Protein AF-A0A3D3ZI47-F1 (afdb_monomer)

Radius of gyration: 41.9 Å; Cα contacts (8 Å, |Δi|>4): 138; chains: 1; bounding box: 81×50×128 Å

Foldseek 3Di:
DDDDPPPPPPDPPDDPVCLVVQADALVVLLVVLLVVLVVCLVVVLVVVVVVVVVDPDDDPDVVVVVVSVVVSVVVSVVSSVVSVCLNCVLVVQVVVQVVVVVVVPLVDARDQDSRYPVSNVVSVVVRVVSVVVVVVVVVVVVVVVVVLLVVLLVVLCCLLPVVLVVLVVVLVVLVVVLVVDDDPVVNVVSVVVNVVSVVVNVVSNVSSVVSPNVCCVPVNQPSNVVVVQVVVCVVPVDDDDDDDPDDPDHDDPVVRSD

Sequence (258 aa):
MIHSNSALQESTRIPKIFRPLLSLPVFYKVLFANSLIIFIGATGGTWLASNLHNSRQALATPTSLIIFIVVGWLVSIALNFVVLQVAFRPLQELGKVMRRVQGGERSLRAPTTGVDPEADQLARTFNTMLEAIDDATRLRASQIINAQEQERKRIARELHDETSQVLTSLLISLAILEESITTQEARDRIADTRKLAHQTLRAIRNLSIDLRPSALDDLGLLPALRWYVKEYQQKCSIEVEFAAQGFKQRLPAEMETA

pLDDT: mean 78.68, std 14.36, range [36.5, 95.19]

Secondary structure (DSSP, 8-state):
---------------GGGHHHHTS-HHHHHHHHHHHHHHHHHHHHHHHHHHHHH-SSS---HHHHHHHHHHHHHHHHHHHHHHHHHHHHHHHHHHHHHHHHHTT-TT--PPP-SS-HHHHHHHHHHHHHHHHHHHHHHHHHHHHHHHHHHHHHHHHHHIIIIIHHHHHHHHHHHHHHHHH---HHHHHHHHHHHHHHHHHHHHHHHHHHHH--HHHHHT-HHHHHHHHHHHHHHHH---------S--SPPPHHHH--

Mean predicted aligned error: 15.15 Å

Nearest PDB structures (foldseek):
  4ilo-assembly1_A  TM=4.720E-01  e=2.497E+00  Chlamydia trachomatis L2/434/Bu
  4wpe-assembly1_A-2  TM=3.909E-01  e=1.483E+00  Saccharomyces cerevisiae S288C
  4mu6-assembly1_A  TM=5.396E-01  e=7.458E+00  Legionella pneumophila subsp. pneumophila str. Philadelphia 1
  3na7-assembly1_A  TM=3.720E-01  e=6.379E+00  Helicobacter pylori NCTC 11638

Structure (mmCIF, N/CA/C/O backbone):
data_AF-A0A3D3ZI47-F1
#
_entry.id   AF-A0A3D3ZI47-F1
#
loop_
_atom_site.group_PDB
_atom_site.id
_atom_site.type_symbol
_atom_site.label_atom_id
_atom_site.label_alt_id
_atom_site.label_comp_id
_atom_site.label_asym_id
_atom_site.label_entity_id
_atom_site.label_seq_id
_atom_site.pdbx_PDB_ins_code
_atom_site.Cartn_x
_atom_site.Cartn_y
_atom_site.Cartn_z
_atom_site.occupancy
_atom_site.B_iso_or_equiv
_atom_site.auth_seq_id
_atom_site.auth_comp_id
_atom_site.auth_asym_id
_atom_site.auth_atom_id
_atom_site.pdbx_PDB_model_num
ATOM 1 N N . MET A 1 1 ? -7.004 -19.186 -15.151 1.00 36.88 1 MET A N 1
ATOM 2 C CA . MET A 1 1 ? -7.283 -18.618 -16.487 1.00 36.88 1 MET A CA 1
ATOM 3 C C . MET A 1 1 ? -6.084 -17.791 -16.910 1.00 36.88 1 MET A C 1
ATOM 5 O O . MET A 1 1 ? -5.852 -16.726 -16.360 1.00 36.88 1 MET A O 1
ATOM 9 N N . ILE A 1 2 ? -5.278 -18.355 -17.805 1.00 40.00 2 ILE A N 1
ATOM 10 C CA . ILE A 1 2 ? -4.064 -17.762 -18.364 1.00 40.00 2 ILE A CA 1
ATOM 11 C C . ILE A 1 2 ? -4.476 -17.243 -19.740 1.00 40.00 2 ILE A C 1
ATOM 13 O O . ILE A 1 2 ? -4.692 -18.046 -20.641 1.00 40.00 2 ILE A O 1
ATOM 17 N N . HIS A 1 3 ? -4.643 -15.931 -19.895 1.00 36.50 3 HIS A N 1
ATOM 18 C CA . HIS A 1 3 ? -4.858 -15.328 -21.207 1.00 36.50 3 HIS A CA 1
ATOM 19 C C . HIS A 1 3 ? -3.715 -14.369 -21.533 1.00 36.50 3 HIS A C 1
ATOM 21 O O . HIS A 1 3 ? -3.625 -13.266 -21.011 1.00 36.50 3 HIS A O 1
ATOM 27 N N . SER A 1 4 ? -2.846 -14.866 -22.415 1.00 42.94 4 SER A N 1
ATOM 28 C CA . SER A 1 4 ? -2.406 -14.187 -23.633 1.00 42.94 4 SER A CA 1
ATOM 29 C C . SER A 1 4 ? -1.965 -12.730 -23.483 1.00 42.94 4 SER A C 1
ATOM 31 O O . SER A 1 4 ? -2.735 -11.811 -23.741 1.00 42.94 4 SER A O 1
ATOM 33 N N . ASN A 1 5 ? -0.677 -12.530 -23.205 1.00 37.38 5 ASN A N 1
ATOM 34 C CA . ASN A 1 5 ? 0.006 -11.277 -23.535 1.00 37.38 5 ASN A CA 1
ATOM 35 C C . ASN A 1 5 ? 1.229 -11.537 -24.434 1.00 37.38 5 ASN A C 1
ATOM 37 O O . ASN A 1 5 ? 2.328 -11.032 -24.226 1.00 37.38 5 ASN A O 1
ATOM 41 N N . SER A 1 6 ? 1.025 -12.396 -25.435 1.00 43.59 6 SER A N 1
ATOM 42 C CA . SER A 1 6 ? 1.992 -12.797 -26.461 1.00 43.59 6 SER A CA 1
ATOM 43 C C . SER A 1 6 ? 1.842 -11.966 -27.744 1.00 43.59 6 SER A C 1
ATOM 45 O O . SER A 1 6 ? 1.820 -12.527 -28.836 1.00 43.59 6 SER A O 1
ATOM 47 N N . ALA A 1 7 ? 1.680 -10.643 -27.629 1.00 38.53 7 ALA A N 1
ATOM 48 C CA . ALA A 1 7 ? 1.367 -9.780 -28.778 1.00 38.53 7 ALA A CA 1
ATOM 49 C C . ALA A 1 7 ? 2.217 -8.499 -28.897 1.00 38.53 7 ALA A C 1
ATOM 51 O O . ALA A 1 7 ? 1.861 -7.610 -29.659 1.00 38.53 7 ALA A O 1
ATOM 52 N N . LEU A 1 8 ? 3.358 -8.393 -28.201 1.00 40.19 8 LEU A N 1
ATOM 53 C CA . LEU A 1 8 ? 4.293 -7.261 -28.369 1.00 40.19 8 LEU A CA 1
ATOM 54 C C . LEU A 1 8 ? 5.757 -7.690 -28.574 1.00 40.19 8 LEU A C 1
ATOM 56 O O . LEU A 1 8 ? 6.685 -6.943 -28.278 1.00 40.19 8 LEU A O 1
ATOM 60 N N . GLN A 1 9 ? 5.978 -8.882 -29.132 1.00 40.97 9 GLN A N 1
ATOM 61 C CA . GLN A 1 9 ? 7.269 -9.273 -29.712 1.00 40.97 9 GLN A CA 1
ATOM 62 C C . GLN A 1 9 ? 7.209 -9.209 -31.241 1.00 40.97 9 GLN A C 1
ATOM 64 O O . GLN A 1 9 ? 7.505 -10.179 -31.937 1.00 40.97 9 GLN A O 1
ATOM 69 N N . GLU A 1 10 ? 6.877 -8.041 -31.791 1.00 37.44 10 GLU A N 1
ATOM 70 C CA . GLU A 1 10 ? 7.256 -7.742 -33.172 1.00 37.44 10 GLU A CA 1
ATOM 71 C C . GLU A 1 10 ? 8.744 -7.376 -33.182 1.00 37.44 10 GLU A C 1
ATOM 73 O O . GLU A 1 10 ? 9.176 -6.225 -33.140 1.00 37.44 10 GLU A O 1
ATOM 78 N N . SER A 1 11 ? 9.546 -8.438 -33.118 1.00 39.91 11 SER A N 1
ATOM 79 C CA . SER A 1 11 ? 10.985 -8.419 -33.303 1.00 39.91 11 SER A CA 1
ATOM 80 C C . SER A 1 11 ? 11.289 -7.825 -34.675 1.00 39.91 11 SER A C 1
ATOM 82 O O . SER A 1 11 ? 11.156 -8.495 -35.701 1.00 39.91 11 SER A O 1
ATOM 84 N N . THR A 1 12 ? 11.768 -6.584 -34.700 1.00 43.59 12 THR A N 1
ATOM 85 C CA . THR A 1 12 ? 12.617 -6.098 -35.786 1.00 43.59 12 THR A CA 1
ATOM 86 C C . THR A 1 12 ? 13.857 -6.988 -35.810 1.00 43.59 12 THR A C 1
ATOM 88 O O . THR A 1 12 ? 14.840 -6.753 -35.107 1.00 43.59 12 THR A O 1
ATOM 91 N N . ARG A 1 13 ? 13.787 -8.091 -36.568 1.00 45.06 13 ARG A N 1
ATOM 92 C CA . ARG A 1 13 ? 14.905 -9.016 -36.776 1.00 45.06 13 ARG A CA 1
ATOM 93 C C . ARG A 1 13 ? 16.038 -8.256 -37.454 1.00 45.06 13 ARG A C 1
ATOM 95 O O . ARG A 1 13 ? 16.096 -8.170 -38.677 1.00 45.06 13 ARG A O 1
ATOM 102 N N . ILE A 1 14 ? 16.956 -7.728 -36.655 1.00 54.00 14 ILE A N 1
ATOM 103 C CA . ILE A 1 14 ? 18.225 -7.215 -37.155 1.00 54.00 14 ILE A CA 1
ATOM 104 C C . ILE A 1 14 ? 18.969 -8.405 -37.798 1.00 54.00 14 ILE A C 1
ATOM 106 O O . ILE A 1 14 ? 19.093 -9.457 -37.155 1.00 54.00 14 ILE A O 1
ATOM 110 N N . PRO A 1 15 ? 19.423 -8.304 -39.062 1.00 48.25 15 PRO A N 1
ATOM 111 C CA . PRO A 1 15 ? 20.091 -9.404 -39.752 1.00 48.25 15 PRO A CA 1
ATOM 112 C C . PRO A 1 15 ? 21.296 -9.925 -38.952 1.00 48.25 15 PRO A C 1
ATOM 114 O O . PRO A 1 15 ? 22.110 -9.148 -38.451 1.00 48.25 15 PRO A O 1
ATOM 117 N N . LYS A 1 16 ? 21.420 -11.261 -38.841 1.00 52.09 16 LYS A N 1
ATOM 118 C CA . LYS A 1 16 ? 22.399 -11.967 -37.979 1.00 52.09 16 LYS A CA 1
ATOM 119 C C . LYS A 1 16 ? 23.861 -11.543 -38.198 1.00 52.09 16 LYS A C 1
ATOM 121 O O . LYS A 1 16 ? 24.670 -11.714 -37.293 1.00 52.09 16 LYS A O 1
ATOM 126 N N . ILE A 1 17 ? 24.172 -10.970 -39.357 1.00 51.34 17 ILE A N 1
ATOM 127 C CA . ILE A 1 17 ? 25.506 -10.521 -39.772 1.00 51.34 17 ILE A CA 1
ATOM 128 C C . ILE A 1 17 ? 26.006 -9.342 -38.908 1.00 51.34 17 ILE A C 1
ATOM 130 O O . ILE A 1 17 ? 27.205 -9.214 -38.689 1.00 51.34 17 ILE A O 1
ATOM 134 N N . PHE A 1 18 ? 25.108 -8.534 -38.328 1.00 49.50 18 PHE A N 1
ATOM 135 C CA . PHE A 1 18 ? 25.476 -7.372 -37.501 1.00 49.50 18 PHE A CA 1
ATOM 136 C C . PHE A 1 18 ? 25.566 -7.662 -35.991 1.00 49.50 18 PHE A C 1
ATOM 138 O O . PHE A 1 18 ? 25.929 -6.773 -35.224 1.00 49.50 18 PHE A O 1
ATOM 145 N N . ARG A 1 19 ? 25.276 -8.894 -35.538 1.00 55.00 19 ARG A N 1
ATOM 146 C CA . ARG A 1 19 ? 25.320 -9.286 -34.111 1.00 55.00 19 ARG A CA 1
ATOM 147 C C . ARG A 1 19 ? 26.644 -8.989 -33.384 1.00 55.00 19 ARG A C 1
ATOM 149 O O . ARG A 1 19 ? 26.552 -8.457 -32.282 1.00 55.00 19 ARG A O 1
ATOM 156 N N . PRO A 1 20 ? 27.842 -9.259 -33.943 1.00 53.44 20 PRO A N 1
ATOM 157 C CA . PRO A 1 20 ? 29.091 -8.940 -33.244 1.00 53.44 20 PRO A CA 1
ATOM 158 C C . PRO A 1 20 ? 29.369 -7.428 -33.169 1.00 53.44 20 PRO A C 1
ATOM 160 O O . PRO A 1 20 ? 30.081 -6.979 -32.280 1.00 53.44 20 PRO A O 1
ATOM 163 N N . LEU A 1 21 ? 28.774 -6.627 -34.060 1.00 50.59 21 LEU A N 1
ATOM 164 C CA . LEU A 1 21 ? 28.894 -5.165 -34.044 1.00 50.59 21 LEU A CA 1
ATOM 165 C C . LEU A 1 21 ? 27.891 -4.508 -33.073 1.00 50.59 21 LEU A C 1
ATOM 167 O O . LEU A 1 21 ? 28.060 -3.357 -32.677 1.00 50.59 21 LEU A O 1
ATOM 171 N N . LEU A 1 22 ? 26.839 -5.234 -32.676 1.00 53.53 22 LEU A N 1
ATOM 172 C CA . LEU A 1 22 ? 25.781 -4.750 -31.784 1.00 53.53 22 LEU A CA 1
ATOM 173 C C . LEU A 1 22 ? 26.159 -4.801 -30.302 1.00 53.53 22 LEU A C 1
ATOM 175 O O . LEU A 1 22 ? 25.632 -3.990 -29.551 1.00 53.53 22 LEU A O 1
ATOM 179 N N . SER A 1 23 ? 27.088 -5.670 -29.897 1.00 57.94 23 SER A N 1
ATOM 180 C CA . SER A 1 23 ? 27.575 -5.766 -28.511 1.00 57.94 23 SER A CA 1
ATOM 181 C C . SER A 1 23 ? 28.577 -4.678 -28.122 1.00 57.94 23 SER A C 1
ATOM 183 O O . SER A 1 23 ? 28.988 -4.612 -26.968 1.00 57.94 23 SER A O 1
ATOM 185 N N . LEU A 1 24 ? 29.013 -3.859 -29.080 1.00 61.53 24 LEU A N 1
ATOM 186 C CA . LEU A 1 24 ? 29.962 -2.785 -28.829 1.00 61.53 24 LEU A CA 1
ATOM 187 C C . LEU A 1 24 ? 29.232 -1.515 -28.356 1.00 61.53 24 LEU A C 1
ATOM 189 O O . LEU A 1 24 ? 28.168 -1.194 -28.904 1.00 61.53 24 LEU A O 1
ATOM 193 N N . PRO A 1 25 ? 29.807 -0.772 -27.389 1.00 66.06 25 PRO A N 1
ATOM 194 C CA . PRO A 1 25 ? 29.287 0.523 -26.961 1.00 66.06 25 PRO A CA 1
ATOM 195 C C . PRO A 1 25 ? 29.042 1.464 -28.144 1.00 66.06 25 PRO A C 1
ATOM 197 O O . PRO A 1 25 ? 29.747 1.411 -29.157 1.00 66.06 25 PRO A O 1
ATOM 200 N N . VAL A 1 26 ? 28.068 2.367 -28.002 1.00 67.69 26 VAL A N 1
ATOM 201 C CA . VAL A 1 26 ? 27.685 3.365 -29.022 1.00 67.69 26 VAL A CA 1
ATOM 202 C C . VAL A 1 26 ? 28.891 4.096 -29.614 1.00 67.69 26 VAL A C 1
ATOM 204 O O . VAL A 1 26 ? 28.960 4.292 -30.827 1.00 67.69 26 VAL A O 1
ATOM 207 N N . PHE A 1 27 ? 29.866 4.438 -28.771 1.00 68.12 27 PHE A N 1
ATOM 208 C CA . PHE A 1 27 ? 31.109 5.083 -29.182 1.00 68.12 27 PHE A CA 1
ATOM 209 C C . PHE A 1 27 ? 31.820 4.326 -30.314 1.00 68.12 27 PHE A C 1
ATOM 211 O O . PHE A 1 27 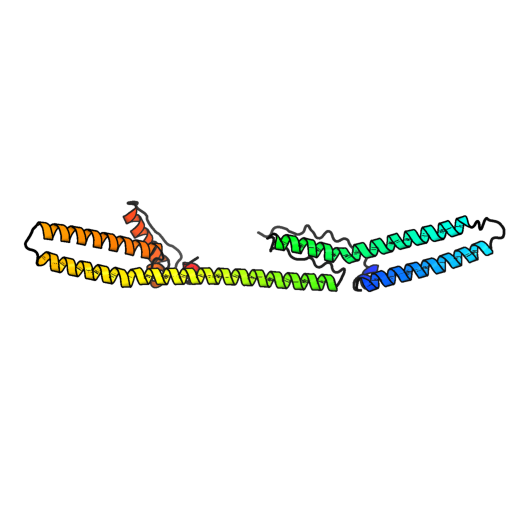? 32.194 4.921 -31.323 1.00 68.12 27 PHE A O 1
ATOM 218 N N . TYR A 1 28 ? 31.943 3.002 -30.195 1.00 71.56 28 TYR A N 1
ATOM 219 C CA . TYR A 1 28 ? 32.615 2.176 -31.196 1.00 71.56 28 TYR A CA 1
ATOM 220 C C . TYR A 1 28 ? 31.793 2.023 -32.477 1.00 71.56 28 TYR A C 1
ATOM 222 O O . TYR A 1 28 ? 32.374 1.915 -33.554 1.00 71.56 28 TYR A O 1
ATOM 230 N N . LYS A 1 29 ? 30.456 2.074 -32.396 1.00 72.94 29 LYS A N 1
ATOM 231 C CA . LYS A 1 29 ? 29.586 2.086 -33.586 1.00 72.94 29 LYS A CA 1
ATOM 232 C C . LYS A 1 29 ? 29.783 3.368 -34.396 1.00 72.94 29 LYS A C 1
ATOM 234 O O . LYS A 1 29 ? 29.921 3.300 -35.615 1.00 72.94 29 LYS A O 1
ATOM 239 N N . VAL A 1 30 ? 29.853 4.516 -33.719 1.00 72.88 30 VAL A N 1
ATOM 240 C CA . VAL A 1 30 ? 30.122 5.820 -34.349 1.00 72.88 30 VAL A CA 1
ATOM 241 C C . VAL A 1 30 ? 31.538 5.865 -34.922 1.00 72.88 30 VAL A C 1
ATOM 243 O O . VAL A 1 30 ? 31.718 6.255 -36.074 1.00 72.88 30 VAL A O 1
ATOM 246 N N . LEU A 1 31 ? 32.537 5.414 -34.156 1.00 77.38 31 LEU A N 1
ATOM 247 C CA . LEU A 1 31 ? 33.928 5.375 -34.603 1.00 77.38 31 LEU A CA 1
ATOM 248 C C . LEU A 1 31 ? 34.080 4.502 -35.855 1.00 77.38 31 LEU A C 1
ATOM 250 O O . LEU A 1 31 ? 34.639 4.953 -36.850 1.00 77.38 31 LEU A O 1
ATOM 254 N N . PHE A 1 32 ? 33.515 3.291 -35.838 1.00 81.75 32 PHE A N 1
ATOM 255 C CA . PHE A 1 32 ? 33.563 2.375 -36.974 1.00 81.75 32 PHE A CA 1
ATOM 256 C C . PHE A 1 32 ? 32.849 2.943 -38.206 1.00 81.75 32 PHE A C 1
ATOM 258 O O . PHE A 1 32 ? 33.397 2.881 -39.306 1.00 81.75 32 PHE A O 1
ATOM 265 N N . ALA A 1 33 ? 31.664 3.540 -38.035 1.00 77.12 33 ALA A N 1
ATOM 266 C CA . ALA A 1 33 ? 30.936 4.174 -39.133 1.00 77.12 33 ALA A CA 1
ATOM 267 C C . ALA A 1 33 ? 31.743 5.324 -39.759 1.00 77.12 33 ALA A C 1
ATOM 269 O O . ALA A 1 33 ? 31.902 5.361 -40.978 1.00 77.12 33 ALA A O 1
ATOM 270 N N . ASN A 1 34 ? 32.319 6.209 -38.939 1.00 81.50 34 ASN A N 1
ATOM 271 C CA . ASN A 1 34 ? 33.142 7.324 -39.411 1.00 81.50 34 ASN A CA 1
ATOM 272 C C . ASN A 1 34 ? 34.416 6.840 -40.117 1.00 81.50 34 ASN A C 1
ATOM 274 O O . ASN A 1 34 ? 34.744 7.335 -41.195 1.00 81.50 34 ASN A O 1
ATOM 278 N N . SER A 1 35 ? 35.107 5.839 -39.564 1.00 85.44 35 SER A N 1
ATOM 279 C CA . SER A 1 35 ? 36.281 5.236 -40.206 1.00 85.44 35 SER A CA 1
ATOM 280 C C . SER A 1 35 ? 35.934 4.581 -41.546 1.00 85.44 35 SER A C 1
ATOM 282 O O . SER A 1 35 ? 36.682 4.743 -42.509 1.00 85.44 35 SER A O 1
ATOM 284 N N . LEU A 1 36 ? 34.788 3.896 -41.642 1.00 82.75 36 LEU A N 1
ATOM 285 C CA . LEU A 1 36 ? 34.325 3.271 -42.883 1.00 82.75 36 LEU A CA 1
ATOM 286 C C . LEU A 1 36 ? 33.973 4.317 -43.950 1.00 82.75 36 LEU A C 1
ATOM 288 O O . LEU A 1 36 ? 34.350 4.155 -45.109 1.00 82.75 36 LEU A O 1
ATOM 292 N N . ILE A 1 37 ? 33.310 5.411 -43.561 1.00 81.88 37 ILE A N 1
ATOM 293 C CA . ILE A 1 37 ? 33.015 6.538 -44.458 1.00 81.88 37 ILE A CA 1
ATOM 294 C C . ILE A 1 37 ? 34.310 7.139 -45.007 1.00 81.88 37 ILE A C 1
ATOM 296 O O . ILE A 1 37 ? 34.426 7.326 -46.217 1.00 81.88 37 ILE A O 1
ATOM 300 N N . ILE A 1 38 ? 35.283 7.431 -44.136 1.00 82.88 38 ILE A N 1
ATOM 301 C CA . ILE A 1 38 ? 36.568 8.017 -44.544 1.00 82.88 38 ILE A CA 1
ATOM 302 C C . ILE A 1 38 ? 37.294 7.074 -45.507 1.00 82.88 38 ILE A C 1
ATOM 304 O O . ILE A 1 38 ? 37.794 7.519 -46.539 1.00 82.88 38 ILE A O 1
ATOM 308 N N . PHE A 1 39 ? 37.307 5.772 -45.214 1.00 87.12 39 PHE A N 1
ATOM 309 C CA . PHE A 1 39 ? 37.947 4.768 -46.060 1.00 87.12 39 PHE A CA 1
ATOM 310 C C . PHE A 1 39 ? 37.296 4.667 -47.449 1.00 87.12 39 PHE A C 1
ATOM 312 O O . PHE A 1 39 ? 37.997 4.706 -48.463 1.00 87.12 39 PHE A O 1
ATOM 319 N N . ILE A 1 40 ? 35.961 4.593 -47.517 1.00 84.19 40 ILE A N 1
ATOM 320 C CA . ILE A 1 40 ? 35.210 4.547 -48.785 1.00 84.19 40 ILE A CA 1
ATOM 321 C C . ILE A 1 40 ? 35.380 5.858 -49.564 1.00 84.19 40 ILE A C 1
ATOM 323 O O . ILE A 1 40 ? 35.588 5.834 -50.775 1.00 84.19 40 ILE A O 1
ATOM 327 N N . GLY A 1 41 ? 35.338 7.002 -48.879 1.00 82.00 41 GLY A N 1
ATOM 328 C CA . GLY A 1 41 ? 35.535 8.314 -49.493 1.00 82.00 41 GLY A CA 1
ATOM 329 C C . GLY A 1 41 ? 36.934 8.479 -50.088 1.00 82.00 41 GLY A C 1
ATOM 330 O O . GLY A 1 41 ? 37.063 8.921 -51.229 1.00 82.00 41 GLY A O 1
ATOM 331 N N . ALA A 1 42 ? 37.975 8.070 -49.355 1.00 84.25 42 ALA A N 1
ATOM 332 C CA . ALA A 1 42 ? 39.358 8.128 -49.823 1.00 84.25 42 ALA A CA 1
ATOM 333 C C . ALA A 1 42 ? 39.589 7.192 -51.017 1.00 84.25 42 ALA A C 1
ATOM 335 O O . ALA A 1 42 ? 40.077 7.630 -52.056 1.00 84.25 42 ALA A O 1
ATOM 336 N N . THR A 1 43 ? 39.178 5.925 -50.908 1.00 86.50 43 THR A N 1
ATOM 337 C CA . THR A 1 43 ? 39.353 4.929 -51.981 1.00 86.50 43 THR A CA 1
ATOM 338 C C . THR A 1 43 ? 38.544 5.271 -53.232 1.00 86.50 43 THR A C 1
ATOM 340 O O . THR A 1 43 ? 39.086 5.235 -54.337 1.00 86.50 43 THR A O 1
ATOM 343 N N . GLY A 1 44 ? 37.279 5.670 -53.076 1.00 82.88 44 GLY A N 1
ATOM 344 C CA . GLY A 1 44 ? 36.424 6.108 -54.180 1.00 82.88 44 GLY A CA 1
ATOM 345 C C . GLY A 1 44 ? 36.937 7.383 -54.850 1.00 82.88 44 GLY A C 1
ATOM 346 O O . GLY A 1 44 ? 36.957 7.461 -56.078 1.00 82.88 44 GLY A O 1
ATOM 347 N N . GLY A 1 45 ? 37.422 8.348 -54.063 1.00 79.81 45 GLY A N 1
ATOM 348 C CA . GLY A 1 45 ? 38.041 9.570 -54.576 1.00 79.81 45 GLY A CA 1
ATOM 349 C C . GLY A 1 45 ? 39.312 9.291 -55.381 1.00 79.81 45 GLY A C 1
ATOM 350 O O . GLY A 1 45 ? 39.463 9.813 -56.487 1.00 79.81 45 GLY A O 1
ATOM 351 N N . THR A 1 46 ? 40.198 8.421 -54.881 1.00 84.31 46 THR A N 1
ATOM 352 C CA . THR A 1 46 ? 41.415 8.011 -55.601 1.00 84.31 46 THR A CA 1
ATOM 353 C C . THR A 1 46 ? 41.090 7.235 -56.880 1.00 84.31 46 THR A C 1
ATOM 355 O O . THR A 1 46 ? 41.697 7.499 -57.919 1.00 84.31 46 THR A O 1
ATOM 358 N N . TRP A 1 47 ? 40.116 6.319 -56.843 1.00 82.25 47 TRP A N 1
ATOM 359 C CA . TRP A 1 47 ? 39.686 5.565 -58.025 1.00 82.25 47 TRP A CA 1
ATOM 360 C C . TRP A 1 47 ? 39.090 6.479 -59.100 1.00 82.25 47 TRP A C 1
ATOM 362 O O . TRP A 1 47 ? 39.461 6.378 -60.269 1.00 82.25 47 TRP A O 1
ATOM 372 N N . LEU A 1 48 ? 38.236 7.427 -58.703 1.00 76.12 48 LEU A N 1
ATOM 373 C CA . LEU A 1 48 ? 37.651 8.412 -59.610 1.00 76.12 48 LEU A CA 1
ATOM 374 C C . LEU A 1 48 ? 38.735 9.293 -60.250 1.00 76.12 48 LEU A C 1
ATOM 376 O O . LEU A 1 48 ? 38.744 9.461 -61.469 1.00 76.12 48 LEU A O 1
ATOM 380 N N . ALA A 1 49 ? 39.685 9.796 -59.455 1.00 73.88 49 ALA A N 1
ATOM 381 C CA . ALA A 1 49 ? 40.802 10.600 -59.952 1.00 73.88 49 ALA A CA 1
ATOM 382 C C . ALA A 1 49 ? 41.697 9.820 -60.937 1.00 73.88 49 ALA A C 1
ATOM 384 O O . ALA A 1 49 ? 42.094 10.357 -61.972 1.00 73.88 49 ALA A O 1
ATOM 385 N N . SER A 1 50 ? 41.977 8.544 -60.650 1.00 73.25 50 SER A N 1
ATOM 386 C CA . SER A 1 50 ? 42.789 7.677 -61.514 1.00 73.25 50 SER A CA 1
ATOM 387 C C . SER A 1 50 ? 42.073 7.309 -62.821 1.00 73.25 50 SER A C 1
ATOM 389 O O . SER A 1 50 ? 42.679 7.368 -63.893 1.00 73.25 50 SER A O 1
ATOM 391 N N . ASN A 1 51 ? 40.774 7.000 -62.766 1.00 71.25 51 ASN A N 1
ATOM 392 C CA . ASN A 1 51 ? 39.982 6.621 -63.940 1.00 71.25 51 ASN A CA 1
ATOM 393 C C . ASN A 1 51 ? 39.762 7.800 -64.910 1.00 71.25 51 ASN A C 1
ATOM 395 O O . ASN A 1 51 ? 39.767 7.620 -66.130 1.00 71.25 51 ASN A O 1
ATOM 399 N N . LEU A 1 52 ? 39.633 9.020 -64.376 1.00 64.88 52 LEU A N 1
ATOM 400 C CA . LEU A 1 52 ? 39.524 10.251 -65.167 1.00 64.88 52 LEU A CA 1
ATOM 401 C C . LEU A 1 52 ? 40.837 10.613 -65.882 1.00 64.88 52 LEU A C 1
ATOM 403 O O . LEU A 1 52 ? 40.796 11.158 -66.981 1.00 64.88 52 LEU A O 1
ATOM 407 N N . HIS A 1 53 ? 41.998 10.282 -65.305 1.00 63.72 53 HIS A N 1
ATOM 408 C CA . HIS A 1 53 ? 43.299 10.524 -65.942 1.00 63.72 53 HIS A CA 1
ATOM 409 C C . HIS A 1 53 ? 43.555 9.602 -67.150 1.00 63.72 53 HIS A C 1
ATOM 411 O O . HIS A 1 53 ? 44.220 10.000 -68.105 1.00 63.72 53 HIS A O 1
ATOM 417 N N . ASN A 1 54 ? 43.001 8.383 -67.135 1.00 65.88 54 ASN A N 1
ATOM 418 C CA . ASN A 1 54 ? 43.242 7.374 -68.172 1.00 65.88 54 ASN A CA 1
ATOM 419 C C . ASN A 1 54 ? 42.370 7.557 -69.435 1.00 65.88 54 ASN A C 1
ATOM 421 O O . ASN A 1 54 ? 42.706 7.034 -70.497 1.00 65.88 54 ASN A O 1
ATOM 425 N N . SER A 1 55 ? 41.276 8.326 -69.356 1.00 58.88 55 SER A N 1
ATOM 426 C CA . SER A 1 55 ? 40.373 8.600 -70.486 1.00 58.88 55 SER A CA 1
ATOM 427 C C . SER A 1 55 ? 40.666 9.977 -71.095 1.00 58.88 55 SER A C 1
ATOM 429 O O . SER A 1 55 ? 40.156 10.995 -70.637 1.00 58.88 55 SER A O 1
ATOM 431 N N . ARG A 1 56 ? 41.492 10.029 -72.150 1.00 57.94 56 ARG A N 1
ATOM 432 C CA . ARG A 1 56 ? 42.007 11.274 -72.770 1.00 57.94 56 ARG A CA 1
ATOM 433 C C . ARG A 1 56 ? 40.976 12.252 -73.369 1.00 57.94 56 ARG A C 1
ATOM 435 O O . ARG A 1 56 ? 41.398 13.294 -73.850 1.00 57.94 56 ARG A O 1
ATOM 442 N N . GLN A 1 57 ? 39.669 11.996 -73.337 1.00 56.75 57 GLN A N 1
ATOM 443 C CA . GLN A 1 57 ? 38.640 12.944 -73.797 1.00 56.75 57 GLN A CA 1
ATOM 444 C C . GLN A 1 57 ? 37.271 12.613 -73.175 1.00 56.75 57 GLN A C 1
ATOM 446 O O . GLN A 1 57 ? 36.452 11.946 -73.791 1.00 56.75 57 GLN A O 1
ATOM 451 N N . ALA A 1 58 ? 37.015 13.076 -71.948 1.00 47.66 58 ALA A N 1
ATOM 452 C CA . ALA A 1 58 ? 35.662 13.355 -71.448 1.00 47.66 58 ALA A CA 1
ATOM 453 C C . ALA A 1 58 ? 35.745 14.130 -70.120 1.00 47.66 58 ALA A C 1
ATOM 455 O O . ALA A 1 58 ? 35.895 13.543 -69.057 1.00 47.66 58 ALA A O 1
ATOM 456 N N . LEU A 1 59 ? 35.674 15.463 -70.201 1.00 51.91 59 LEU A N 1
ATOM 457 C CA . LEU A 1 59 ? 35.174 16.373 -69.158 1.00 51.91 59 LEU A CA 1
ATOM 458 C C . LEU A 1 59 ? 35.465 15.969 -67.693 1.00 51.91 59 LEU A C 1
ATOM 460 O O . LEU A 1 59 ? 34.551 15.718 -66.908 1.00 51.91 59 LEU A O 1
ATOM 464 N N . ALA A 1 60 ? 36.728 16.058 -67.271 1.00 54.22 60 ALA A N 1
ATOM 465 C CA . ALA A 1 60 ? 37.029 16.400 -65.881 1.00 54.22 60 ALA A CA 1
ATOM 466 C C . ALA A 1 60 ? 36.692 17.887 -65.663 1.00 54.22 60 ALA A C 1
ATOM 468 O O . ALA A 1 60 ? 37.566 18.725 -65.449 1.00 54.22 60 ALA A O 1
ATOM 469 N N . THR A 1 61 ? 35.417 18.252 -65.809 1.00 65.12 61 THR A N 1
ATOM 470 C CA . THR A 1 61 ? 34.961 19.573 -65.395 1.00 65.12 61 THR A CA 1
ATOM 471 C C . THR A 1 61 ? 35.006 19.612 -63.869 1.00 65.12 61 THR A C 1
ATOM 473 O O . THR A 1 61 ? 34.592 18.644 -63.228 1.00 65.12 61 THR A O 1
ATOM 476 N N . PRO A 1 62 ? 35.453 20.716 -63.248 1.00 72.62 62 PRO A N 1
ATOM 477 C CA . PRO A 1 62 ? 35.487 20.846 -61.786 1.00 72.62 62 PRO A CA 1
ATOM 478 C C . PRO A 1 62 ? 34.129 20.536 -61.126 1.00 72.62 62 PRO A C 1
ATOM 480 O O . PRO A 1 62 ? 34.069 20.143 -59.965 1.00 72.62 62 PRO A O 1
ATOM 483 N N . THR A 1 63 ? 33.035 20.630 -61.884 1.00 77.00 63 THR A N 1
ATOM 484 C CA . THR A 1 63 ? 31.678 20.280 -61.463 1.00 77.00 63 THR A CA 1
ATOM 485 C C . THR A 1 63 ? 31.485 18.808 -61.079 1.00 77.00 63 THR A C 1
ATOM 487 O O . THR A 1 63 ? 30.795 18.554 -60.095 1.00 77.00 63 THR A O 1
ATOM 490 N N . SER A 1 64 ? 32.080 17.829 -61.773 1.00 74.62 64 SER A N 1
ATOM 491 C CA . SER A 1 64 ? 31.855 16.401 -61.462 1.00 74.62 64 SER A CA 1
ATOM 492 C C . SER A 1 64 ? 32.528 15.975 -60.152 1.00 74.62 64 SER A C 1
ATOM 494 O O . SER A 1 64 ? 31.946 15.221 -59.371 1.00 74.62 64 SER A O 1
ATOM 496 N N . LEU A 1 65 ? 33.707 16.534 -59.859 1.00 76.38 65 LEU A N 1
ATOM 497 C CA . LEU A 1 65 ? 34.398 16.370 -58.576 1.00 76.38 65 LEU A CA 1
ATOM 498 C C . LEU A 1 65 ? 33.612 16.997 -57.420 1.00 76.38 65 LEU A C 1
ATOM 500 O O . LEU A 1 65 ? 33.466 16.374 -56.368 1.00 76.38 65 LEU A O 1
ATOM 504 N N . ILE 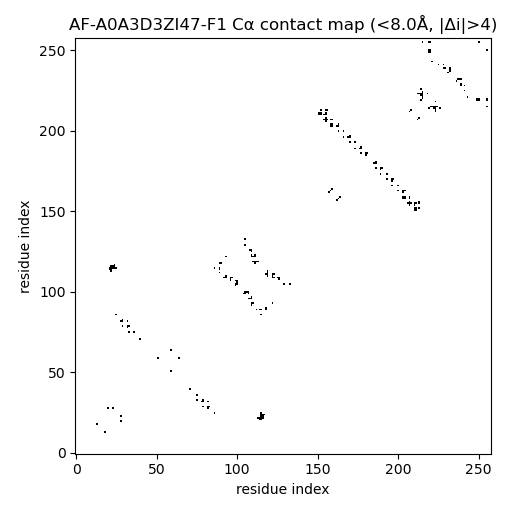A 1 66 ? 33.063 18.200 -57.619 1.00 82.62 66 ILE A N 1
ATOM 505 C CA . ILE A 1 66 ? 32.231 18.866 -56.607 1.00 82.62 66 ILE A CA 1
ATOM 506 C C . ILE A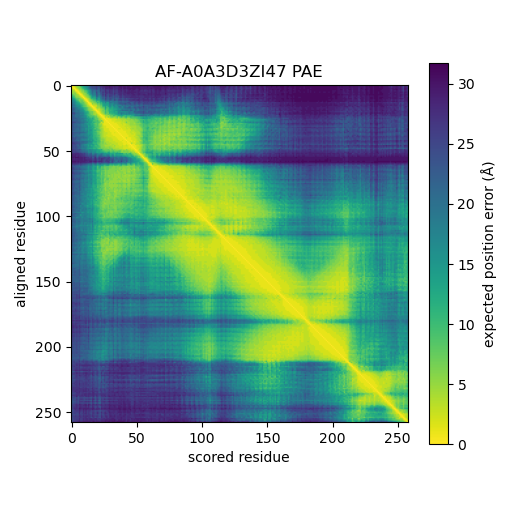 1 66 ? 30.984 18.028 -56.307 1.00 82.62 66 ILE A C 1
ATOM 508 O O . ILE A 1 66 ? 30.679 17.799 -55.138 1.00 82.62 66 ILE A O 1
ATOM 512 N N . ILE A 1 67 ? 30.299 17.515 -57.335 1.00 84.19 67 ILE A N 1
ATOM 513 C CA . ILE A 1 67 ? 29.118 16.656 -57.155 1.00 84.19 67 ILE A CA 1
ATOM 514 C C . ILE A 1 67 ? 29.478 15.407 -56.343 1.00 84.19 67 ILE A C 1
ATOM 516 O O . ILE A 1 67 ? 28.766 15.076 -55.398 1.00 84.19 67 ILE A O 1
ATOM 520 N N . PHE A 1 68 ? 30.596 14.745 -56.651 1.00 81.75 68 PHE A N 1
ATOM 521 C CA . PHE A 1 68 ? 31.039 13.562 -55.909 1.00 81.75 68 PHE A CA 1
ATOM 522 C C . PHE A 1 68 ? 31.299 13.859 -54.424 1.00 81.75 68 PHE A C 1
ATOM 524 O O . PHE A 1 68 ? 30.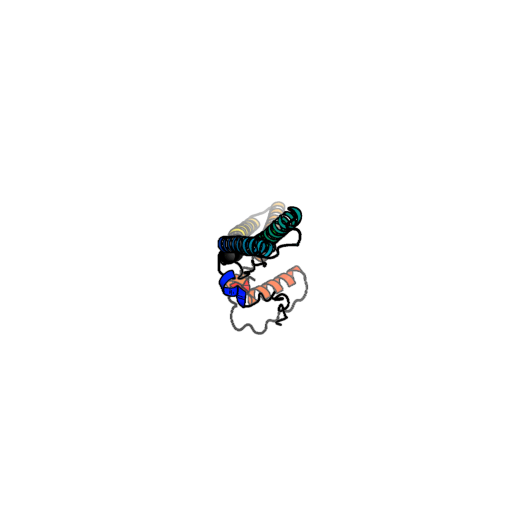809 13.133 -53.558 1.00 81.75 68 PHE A O 1
ATOM 531 N N . ILE A 1 69 ? 32.017 14.946 -54.117 1.00 82.56 69 ILE A N 1
ATOM 532 C CA . ILE A 1 69 ? 32.306 15.356 -52.732 1.00 82.56 69 ILE A CA 1
ATOM 533 C C . ILE A 1 69 ? 31.010 15.677 -51.983 1.00 82.56 69 ILE A C 1
ATOM 535 O O . ILE A 1 69 ? 30.826 15.222 -50.855 1.00 82.56 69 ILE A O 1
ATOM 539 N N . VAL A 1 70 ? 30.097 16.423 -52.610 1.00 88.00 70 VAL A N 1
ATOM 540 C CA . VAL A 1 70 ? 28.809 16.791 -52.006 1.00 88.00 70 VAL A CA 1
ATOM 541 C C . VAL A 1 70 ? 27.966 15.548 -51.727 1.00 88.00 70 VAL A C 1
ATOM 543 O O . VAL A 1 70 ? 27.431 15.412 -50.628 1.00 88.00 70 VAL A O 1
ATOM 546 N N . VAL A 1 71 ? 27.887 14.609 -52.674 1.00 87.88 71 VAL A N 1
ATOM 547 C CA . VAL A 1 71 ? 27.163 13.343 -52.483 1.00 87.88 71 VAL A CA 1
ATOM 548 C C . VAL A 1 71 ? 27.788 12.529 -51.349 1.00 87.88 71 VAL A C 1
ATOM 550 O O . VAL A 1 71 ? 27.066 12.077 -50.462 1.00 87.88 71 VAL A O 1
ATOM 553 N N . GLY A 1 72 ? 29.116 12.387 -51.318 1.00 84.31 72 GLY A N 1
ATOM 554 C CA . GLY A 1 72 ? 29.815 11.678 -50.242 1.00 84.31 72 GLY A CA 1
ATOM 555 C C . GLY A 1 72 ? 29.593 12.316 -48.867 1.00 84.31 72 GLY A C 1
ATOM 556 O O . GLY A 1 72 ? 29.338 11.612 -47.887 1.00 84.31 72 GLY A O 1
ATOM 557 N N . TRP A 1 73 ? 29.614 13.648 -48.792 1.00 87.25 73 TRP A N 1
ATOM 558 C CA . TRP A 1 73 ? 29.340 14.393 -47.563 1.00 87.25 73 TRP A CA 1
ATOM 559 C C . TRP A 1 73 ? 27.894 14.210 -47.080 1.00 87.25 73 TRP A C 1
ATOM 561 O O . TRP A 1 73 ? 27.674 13.940 -45.899 1.00 87.25 73 TRP A O 1
ATOM 571 N N . LEU A 1 74 ? 26.912 14.266 -47.984 1.00 90.69 74 LEU A N 1
ATOM 572 C CA . LEU A 1 74 ? 25.503 14.027 -47.651 1.00 90.69 74 LEU A CA 1
ATOM 573 C C . LEU A 1 74 ? 25.258 12.594 -47.161 1.00 90.69 74 LEU A C 1
ATOM 575 O O . LEU A 1 74 ? 24.556 12.398 -46.168 1.00 90.69 74 LEU A O 1
ATOM 579 N N . VAL A 1 75 ? 25.868 11.597 -47.811 1.00 86.75 75 VAL A N 1
ATOM 580 C CA . VAL A 1 75 ? 25.787 10.191 -47.380 1.00 86.75 75 VAL A CA 1
ATOM 581 C C . VAL A 1 75 ? 26.416 10.007 -45.997 1.00 86.75 75 VAL A C 1
ATOM 583 O O . VAL A 1 75 ? 25.835 9.329 -45.150 1.00 86.75 75 VAL A O 1
ATOM 586 N N . SER A 1 76 ? 27.560 10.648 -45.739 1.00 84.31 76 SER A N 1
ATOM 587 C CA . SER A 1 76 ? 28.217 10.647 -44.426 1.00 84.31 76 SER A CA 1
ATOM 588 C C . SER A 1 76 ? 27.306 11.206 -43.330 1.00 84.31 76 SER A C 1
ATOM 590 O O . SER A 1 76 ? 27.096 10.555 -42.303 1.00 84.31 76 SER A O 1
ATOM 592 N N . ILE A 1 77 ? 26.692 12.370 -43.573 1.00 87.62 77 ILE A N 1
ATOM 593 C CA . ILE A 1 77 ? 25.747 12.993 -42.636 1.00 87.62 77 ILE A CA 1
ATOM 594 C C . ILE A 1 77 ? 24.558 12.068 -42.369 1.00 87.62 77 ILE A C 1
ATOM 596 O O . ILE A 1 77 ? 24.200 11.856 -41.209 1.00 87.62 77 ILE A O 1
ATOM 600 N N . ALA A 1 78 ? 23.966 11.494 -43.419 1.00 86.25 78 ALA A N 1
ATOM 601 C CA . ALA A 1 78 ? 22.825 10.595 -43.288 1.00 86.25 78 ALA A CA 1
ATOM 602 C C . ALA A 1 78 ? 23.179 9.338 -42.476 1.00 86.25 78 ALA A C 1
ATOM 604 O O . ALA A 1 78 ? 22.431 8.963 -41.571 1.00 86.25 78 ALA A O 1
ATOM 605 N N . LEU A 1 79 ? 24.333 8.715 -42.743 1.00 81.50 79 LEU A N 1
ATOM 606 C CA . LEU A 1 79 ? 24.775 7.528 -42.011 1.00 81.50 79 LEU A CA 1
ATOM 607 C C . LEU A 1 79 ? 25.047 7.851 -40.538 1.00 81.50 79 LEU A C 1
ATOM 609 O O . LEU A 1 79 ? 24.567 7.134 -39.658 1.00 81.50 79 LEU A O 1
ATOM 613 N N . ASN A 1 80 ? 25.753 8.949 -40.260 1.00 81.62 80 ASN A N 1
ATOM 614 C CA . ASN A 1 80 ? 26.024 9.383 -38.892 1.00 81.62 80 ASN A CA 1
ATOM 615 C C . ASN A 1 80 ? 24.722 9.683 -38.128 1.00 81.62 80 ASN A C 1
ATOM 617 O O . ASN A 1 80 ? 24.565 9.266 -36.981 1.00 81.62 80 ASN A O 1
ATOM 621 N N . PHE A 1 81 ? 23.748 10.330 -38.777 1.00 86.75 81 PHE A N 1
ATOM 622 C CA . PHE A 1 81 ? 22.433 10.584 -38.189 1.00 86.75 81 PHE A CA 1
ATOM 623 C C . PHE A 1 81 ? 21.696 9.285 -37.828 1.00 86.75 81 PHE A C 1
ATOM 625 O O . PHE A 1 81 ? 21.155 9.172 -36.727 1.00 86.75 81 PHE A O 1
ATOM 632 N N . VAL A 1 82 ? 21.710 8.282 -38.712 1.00 83.31 82 VAL A N 1
ATOM 633 C CA . VAL A 1 82 ? 21.091 6.970 -38.450 1.00 83.31 82 VAL A CA 1
ATOM 634 C C . VAL A 1 82 ? 21.759 6.264 -37.268 1.00 83.31 82 VAL A C 1
ATOM 636 O O . VAL A 1 82 ? 21.059 5.751 -36.391 1.00 83.31 82 VAL A O 1
ATOM 639 N N . VAL A 1 83 ? 23.094 6.264 -37.203 1.00 81.12 83 VAL A N 1
ATOM 640 C CA . VAL A 1 83 ? 23.836 5.662 -36.081 1.00 81.12 83 VAL A CA 1
ATOM 641 C C . VAL A 1 83 ? 23.463 6.341 -34.762 1.00 81.12 83 VAL A C 1
ATOM 643 O O . VAL A 1 83 ? 23.185 5.652 -33.778 1.00 81.12 83 VAL A O 1
ATOM 646 N N . LEU A 1 84 ? 23.381 7.674 -34.757 1.00 80.62 84 LEU A N 1
ATOM 647 C CA . LEU A 1 84 ? 22.993 8.455 -33.585 1.00 80.62 84 LEU A CA 1
ATOM 648 C C . LEU A 1 84 ? 21.568 8.112 -33.120 1.00 80.62 84 LEU A C 1
ATOM 650 O O . LEU A 1 84 ? 21.338 7.859 -31.939 1.00 80.62 84 LEU A O 1
ATOM 654 N N . GLN A 1 85 ? 20.615 8.038 -34.051 1.00 81.25 85 GLN A N 1
ATOM 655 C CA . GLN A 1 85 ? 19.222 7.693 -33.747 1.00 81.25 85 GLN A CA 1
ATOM 656 C C . GLN A 1 85 ? 19.095 6.306 -33.106 1.00 81.25 85 GLN A C 1
ATOM 6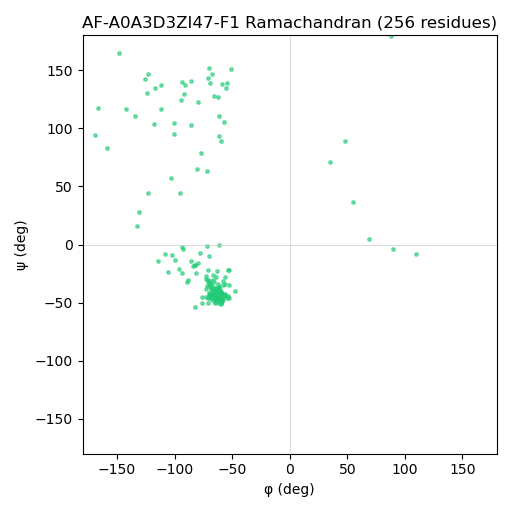58 O O . GLN A 1 85 ? 18.403 6.145 -32.101 1.00 81.25 85 GLN A O 1
ATOM 663 N N . VAL A 1 86 ? 19.788 5.301 -33.649 1.00 79.81 86 VAL A N 1
ATOM 664 C CA . VAL A 1 86 ? 19.771 3.937 -33.094 1.00 79.81 86 VAL A CA 1
ATOM 665 C C . VAL A 1 86 ? 20.406 3.898 -31.704 1.00 79.81 86 VAL A C 1
ATOM 667 O O . VAL A 1 86 ? 19.885 3.225 -30.816 1.00 79.81 86 VAL A O 1
ATOM 670 N N . ALA A 1 87 ? 21.494 4.638 -31.508 1.00 78.88 87 ALA A N 1
ATOM 671 C CA . ALA A 1 87 ? 22.225 4.693 -30.252 1.00 78.88 87 ALA A CA 1
ATOM 672 C C . ALA A 1 87 ? 21.431 5.314 -29.091 1.00 78.88 87 ALA A C 1
ATOM 674 O O . ALA A 1 87 ? 21.462 4.789 -27.982 1.00 78.88 87 ALA A O 1
ATOM 675 N N . PHE A 1 88 ? 20.700 6.408 -29.325 1.00 83.44 88 PHE A N 1
ATOM 676 C CA . PHE A 1 88 ? 19.965 7.104 -28.256 1.00 83.44 88 PHE A CA 1
ATOM 677 C C . PHE A 1 88 ? 18.569 6.539 -27.982 1.00 83.44 88 PHE A C 1
ATOM 679 O O . PHE A 1 88 ? 17.975 6.844 -26.943 1.00 83.44 88 PHE A O 1
ATOM 686 N N . ARG A 1 89 ? 18.034 5.704 -28.879 1.00 83.88 89 ARG A N 1
ATOM 687 C CA . ARG A 1 89 ? 16.681 5.147 -28.751 1.00 83.88 89 ARG A CA 1
ATOM 688 C C . ARG A 1 89 ? 16.436 4.419 -27.414 1.00 83.88 89 ARG A C 1
ATOM 690 O O . ARG A 1 89 ? 15.413 4.717 -26.799 1.00 83.88 89 ARG A O 1
ATOM 697 N N . PRO A 1 90 ? 17.325 3.538 -26.902 1.00 83.88 90 PRO A N 1
ATOM 698 C CA . PRO A 1 90 ? 17.097 2.853 -25.623 1.00 83.88 90 PRO A CA 1
ATOM 699 C C . PRO A 1 90 ? 16.957 3.810 -24.430 1.00 83.88 90 PRO A C 1
ATOM 701 O O . PRO A 1 90 ? 16.085 3.621 -23.584 1.00 83.88 90 PRO A O 1
ATOM 704 N N . LEU A 1 91 ? 17.759 4.880 -24.388 1.00 86.19 91 LEU A N 1
ATOM 705 C CA . LEU A 1 91 ? 17.703 5.884 -23.319 1.00 86.19 91 LEU A CA 1
ATOM 706 C C . LEU A 1 91 ? 16.404 6.697 -23.370 1.00 86.19 91 LEU A C 1
ATOM 708 O O . LEU A 1 91 ? 15.813 6.998 -22.332 1.00 86.19 91 LEU A O 1
ATOM 712 N N . GLN A 1 92 ? 15.922 7.019 -24.574 1.00 86.50 92 GLN A N 1
ATOM 713 C CA . GLN A 1 92 ? 14.635 7.694 -24.745 1.00 86.50 92 GLN A CA 1
ATOM 714 C C . GLN A 1 92 ? 13.466 6.819 -24.273 1.00 86.50 92 GLN A C 1
ATOM 716 O O . GLN A 1 92 ? 12.556 7.330 -23.618 1.00 86.50 92 GLN A O 1
ATOM 721 N N . GLU A 1 93 ? 13.490 5.517 -24.573 1.00 86.25 93 GLU A N 1
ATOM 722 C CA . GLU A 1 93 ? 12.471 4.570 -24.103 1.00 86.25 93 GLU A CA 1
ATOM 723 C C . GLU A 1 93 ? 12.497 4.419 -22.578 1.00 86.25 93 GLU A C 1
ATOM 725 O O . GLU A 1 93 ? 11.449 4.529 -21.937 1.00 86.25 93 GLU A O 1
ATOM 730 N N . LEU A 1 94 ? 13.683 4.290 -21.975 1.00 88.88 94 LEU A N 1
ATOM 731 C CA . LEU A 1 94 ? 13.825 4.274 -20.518 1.00 88.88 94 LEU A CA 1
ATOM 732 C C . LEU A 1 94 ? 13.250 5.553 -19.887 1.00 88.88 94 LEU A C 1
ATOM 734 O O . LEU A 1 94 ? 12.447 5.475 -18.961 1.00 88.88 94 LEU A O 1
ATOM 738 N N . GLY A 1 95 ? 13.572 6.729 -20.432 1.00 89.06 95 GLY A N 1
ATOM 739 C CA . GLY A 1 95 ? 13.045 8.005 -19.940 1.00 89.06 95 GLY A CA 1
ATOM 740 C C . GLY A 1 95 ? 11.522 8.157 -20.083 1.00 89.06 95 GLY A C 1
ATOM 741 O O . GLY A 1 95 ? 10.894 8.871 -19.295 1.00 89.06 95 GLY A O 1
ATOM 742 N N . LYS A 1 96 ? 10.891 7.503 -21.069 1.00 90.56 96 LYS A N 1
ATOM 743 C CA . LYS A 1 96 ? 9.420 7.435 -21.174 1.00 90.56 96 LYS A CA 1
ATOM 744 C C . LYS A 1 96 ? 8.837 6.541 -20.083 1.00 90.56 96 LYS A C 1
ATOM 746 O O . LYS A 1 96 ? 7.878 6.945 -19.429 1.00 90.56 96 LYS A O 1
ATOM 751 N N . VAL A 1 97 ? 9.430 5.365 -19.867 1.00 91.44 97 VAL A N 1
ATOM 752 C CA . VAL A 1 97 ? 9.003 4.431 -18.814 1.00 91.44 97 VAL A CA 1
ATOM 753 C C . VAL A 1 97 ? 9.142 5.077 -17.439 1.00 91.44 97 VAL A C 1
ATOM 755 O O . VAL A 1 97 ? 8.181 5.073 -16.678 1.00 91.44 97 VAL A O 1
ATOM 758 N N . MET A 1 98 ? 10.277 5.716 -17.146 1.00 89.94 98 MET A N 1
ATOM 759 C CA . MET A 1 98 ? 10.503 6.411 -15.874 1.00 89.94 98 MET A CA 1
ATOM 760 C C . MET A 1 98 ? 9.432 7.469 -15.593 1.00 89.94 98 MET A C 1
ATOM 762 O O . MET A 1 98 ? 8.899 7.515 -14.487 1.00 89.94 98 MET A O 1
ATOM 766 N N . ARG A 1 99 ? 9.058 8.280 -16.593 1.00 91.88 99 ARG A N 1
ATOM 767 C CA . ARG A 1 99 ? 7.990 9.283 -16.443 1.00 91.88 99 ARG A CA 1
ATOM 768 C C . ARG A 1 99 ? 6.620 8.658 -16.176 1.00 91.88 99 ARG A C 1
ATOM 770 O O . ARG A 1 99 ? 5.865 9.196 -15.375 1.00 91.88 99 ARG A O 1
ATOM 777 N N . ARG A 1 100 ? 6.300 7.520 -16.802 1.00 91.50 100 ARG A N 1
ATOM 778 C CA . ARG A 1 100 ? 5.043 6.794 -16.535 1.00 91.50 100 ARG A CA 1
ATOM 779 C C . ARG A 1 100 ? 5.020 6.157 -15.148 1.00 91.50 100 ARG A C 1
ATOM 781 O O . ARG A 1 100 ? 4.027 6.283 -14.439 1.00 91.50 100 ARG A O 1
ATOM 788 N N . VAL A 1 101 ? 6.136 5.561 -14.725 1.00 91.38 101 VAL A N 1
ATOM 789 C CA . VAL A 1 101 ? 6.300 5.020 -13.367 1.00 91.38 101 VAL A CA 1
ATOM 790 C C . VAL A 1 101 ? 6.170 6.135 -12.324 1.00 91.38 101 VAL A C 1
ATOM 792 O O . VAL A 1 101 ? 5.464 5.963 -11.331 1.00 91.38 101 VAL A O 1
ATOM 795 N N . GLN A 1 102 ? 6.770 7.306 -12.571 1.00 88.44 102 GLN A N 1
ATOM 796 C CA . GLN A 1 102 ? 6.600 8.494 -11.727 1.00 88.44 102 GLN A CA 1
ATOM 797 C C . GLN A 1 102 ? 5.141 8.980 -11.696 1.00 88.44 102 GLN A C 1
ATOM 799 O O . GLN A 1 102 ? 4.676 9.442 -10.657 1.00 88.44 102 GLN A O 1
ATOM 804 N N . GLY A 1 103 ? 4.410 8.830 -12.803 1.00 90.19 103 GLY A N 1
ATOM 805 C CA . GLY A 1 103 ? 2.975 9.108 -12.906 1.00 90.19 103 GLY A CA 1
ATOM 806 C C . GLY A 1 103 ? 2.061 8.100 -12.195 1.00 90.19 103 GLY A C 1
ATOM 807 O O . GLY A 1 103 ? 0.850 8.289 -12.206 1.00 90.19 103 GLY A O 1
ATOM 808 N N . GLY A 1 104 ? 2.612 7.053 -11.570 1.00 86.00 104 GLY A N 1
ATOM 809 C CA . GLY A 1 104 ? 1.862 6.070 -10.779 1.00 86.00 104 GLY A CA 1
ATOM 810 C C . GLY A 1 104 ? 1.758 4.681 -11.410 1.00 86.00 104 GLY A C 1
ATOM 811 O O . GLY A 1 104 ? 1.350 3.739 -10.732 1.00 86.00 104 GLY A O 1
ATOM 812 N N . GLU A 1 105 ? 2.188 4.499 -12.661 1.00 88.25 105 GLU A N 1
ATOM 813 C CA . GLU A 1 105 ? 2.154 3.201 -13.348 1.00 88.25 105 GLU A CA 1
ATOM 814 C C . GLU A 1 105 ? 3.341 2.308 -12.936 1.00 88.25 105 GLU A C 1
ATOM 816 O O . GLU A 1 105 ? 4.225 1.982 -13.731 1.00 88.25 105 GLU A O 1
ATOM 821 N N . ARG A 1 106 ? 3.381 1.906 -11.661 1.00 80.50 106 ARG A N 1
ATOM 822 C CA . ARG A 1 106 ? 4.497 1.139 -11.073 1.00 80.50 106 ARG A CA 1
ATOM 823 C C . ARG A 1 106 ? 4.620 -0.300 -11.570 1.00 80.50 106 ARG A C 1
ATOM 825 O O . ARG A 1 106 ? 5.625 -0.934 -11.289 1.00 80.50 106 ARG A O 1
ATOM 832 N N . SER A 1 107 ? 3.646 -0.827 -12.312 1.00 84.06 107 SER A N 1
ATOM 833 C CA . SER A 1 107 ? 3.722 -2.168 -12.912 1.00 84.06 107 SER A CA 1
ATOM 834 C C . SER A 1 107 ? 4.558 -2.209 -14.192 1.00 84.06 107 SER A C 1
ATOM 836 O O . SER A 1 107 ? 4.975 -3.292 -14.609 1.00 84.06 107 SER A O 1
ATOM 838 N N . LEU A 1 108 ? 4.842 -1.057 -14.814 1.00 87.44 108 LEU A N 1
ATOM 839 C CA . LEU A 1 108 ? 5.738 -1.022 -15.963 1.00 87.44 108 LEU A CA 1
ATOM 840 C C . LEU A 1 108 ? 7.167 -1.370 -15.552 1.00 87.44 108 LEU A C 1
ATOM 842 O O . LEU A 1 108 ? 7.639 -1.060 -14.458 1.00 87.44 108 LEU A O 1
ATOM 846 N N . ARG A 1 109 ? 7.870 -2.016 -16.477 1.00 87.75 109 ARG A N 1
ATOM 847 C CA . ARG A 1 109 ? 9.286 -2.345 -16.354 1.00 87.75 109 ARG A CA 1
ATOM 848 C C . ARG A 1 109 ? 10.014 -1.805 -17.573 1.00 87.75 109 ARG A C 1
ATOM 850 O O . ARG A 1 109 ? 9.479 -1.811 -18.683 1.00 87.75 109 ARG A O 1
ATOM 857 N N . ALA A 1 110 ? 11.226 -1.314 -17.357 1.00 88.06 110 ALA A N 1
ATOM 858 C CA . ALA A 1 110 ? 12.078 -0.859 -18.438 1.00 88.06 110 ALA A CA 1
ATOM 859 C C . ALA A 1 110 ? 12.464 -2.056 -19.328 1.00 88.06 110 ALA A C 1
ATOM 861 O O . ALA A 1 110 ? 12.936 -3.068 -18.793 1.00 88.06 110 ALA A O 1
ATOM 862 N N . PRO A 1 111 ? 12.265 -1.974 -20.656 1.00 82.31 111 PRO A N 1
ATOM 863 C CA . PRO A 1 111 ? 12.623 -3.053 -21.565 1.00 82.31 111 PRO A CA 1
ATOM 864 C C . PRO A 1 111 ? 14.146 -3.168 -21.698 1.00 82.31 111 PRO A C 1
ATOM 866 O O . PRO A 1 111 ? 14.849 -2.162 -21.760 1.00 82.31 111 PRO A O 1
ATOM 869 N N . THR A 1 112 ? 14.647 -4.401 -21.801 1.00 84.56 112 THR A N 1
ATOM 870 C CA . THR A 1 112 ? 16.027 -4.670 -22.232 1.00 84.56 112 THR A CA 1
ATOM 871 C C . THR A 1 112 ? 16.017 -4.926 -23.735 1.00 84.56 112 THR A C 1
ATOM 873 O O . THR A 1 112 ? 15.244 -5.744 -24.235 1.00 84.56 112 THR A O 1
ATOM 876 N N . THR A 1 113 ? 16.806 -4.155 -24.476 1.00 77.31 113 THR A N 1
ATOM 877 C CA . THR A 1 113 ? 16.762 -4.124 -25.947 1.00 77.31 113 THR A CA 1
ATOM 878 C C . THR A 1 113 ? 17.806 -5.034 -26.584 1.00 77.31 113 THR A C 1
ATOM 880 O O . THR A 1 113 ? 17.660 -5.397 -27.751 1.00 77.31 113 THR A O 1
ATOM 883 N N . GLY A 1 114 ? 18.869 -5.395 -25.855 1.00 76.06 114 GLY A N 1
ATOM 884 C CA . GLY A 1 114 ? 20.001 -6.161 -26.380 1.00 76.06 114 GLY A CA 1
ATOM 885 C C . GLY A 1 114 ? 20.862 -5.393 -27.389 1.00 76.06 114 GLY A C 1
ATOM 886 O O . GLY A 1 114 ? 21.768 -5.976 -27.982 1.00 76.06 114 GLY A O 1
ATOM 887 N N . VAL A 1 115 ? 20.568 -4.108 -27.622 1.00 72.88 115 VAL A N 1
ATOM 888 C CA . VAL A 1 115 ? 21.279 -3.243 -28.579 1.00 72.88 115 VAL A CA 1
ATOM 889 C C . VAL A 1 115 ? 22.478 -2.560 -27.927 1.00 72.88 115 VAL A C 1
ATOM 891 O O . VAL A 1 115 ? 23.457 -2.272 -28.615 1.00 72.88 115 VAL A O 1
ATOM 894 N N . ASP A 1 116 ? 22.397 -2.287 -26.625 1.00 77.31 116 ASP A N 1
ATOM 895 C CA . ASP A 1 116 ? 23.443 -1.632 -25.848 1.00 77.31 116 ASP A CA 1
ATOM 896 C C . ASP A 1 116 ? 23.530 -2.263 -24.442 1.00 77.31 116 ASP A C 1
ATOM 898 O O . ASP A 1 116 ? 22.563 -2.176 -23.676 1.00 77.31 116 ASP A O 1
ATOM 902 N N . PRO A 1 117 ? 24.664 -2.902 -24.091 1.00 82.50 117 PRO A N 1
ATOM 903 C CA . PRO A 1 117 ? 24.875 -3.482 -22.768 1.00 82.50 117 PRO A CA 1
ATOM 904 C C . PRO A 1 117 ? 24.744 -2.478 -21.615 1.00 82.50 117 PRO A C 1
ATOM 906 O O . PRO A 1 117 ? 24.246 -2.857 -20.552 1.00 82.50 117 PRO A O 1
ATOM 909 N N . GLU A 1 118 ? 25.162 -1.222 -21.812 1.00 83.31 118 GLU A N 1
ATOM 910 C CA . GLU A 1 118 ? 25.133 -0.180 -20.776 1.00 83.31 118 GLU A CA 1
ATOM 911 C C . GLU A 1 118 ? 23.697 0.282 -20.513 1.00 83.31 118 GLU A C 1
ATOM 913 O O . GLU A 1 118 ? 23.254 0.350 -19.362 1.00 83.31 118 GLU A O 1
ATOM 918 N N . ALA A 1 119 ? 22.927 0.516 -21.580 1.00 84.69 119 ALA A N 1
ATOM 919 C CA . ALA A 1 119 ? 21.512 0.859 -21.464 1.00 84.69 119 ALA A CA 1
ATOM 920 C C . ALA A 1 119 ? 20.706 -0.283 -20.823 1.00 84.69 119 ALA A C 1
ATOM 922 O O . ALA A 1 119 ? 19.860 -0.042 -19.959 1.00 84.69 119 ALA A O 1
ATOM 923 N N . ASP A 1 120 ? 21.000 -1.532 -21.192 1.00 88.25 120 ASP A N 1
ATOM 924 C CA . ASP A 1 120 ? 20.352 -2.703 -20.603 1.00 88.25 120 ASP A CA 1
ATOM 925 C C . ASP A 1 120 ? 20.732 -2.893 -19.125 1.00 88.25 120 ASP A C 1
ATOM 927 O O . ASP A 1 120 ? 19.896 -3.313 -18.322 1.00 88.25 120 ASP A O 1
ATOM 931 N N . GLN A 1 121 ? 21.973 -2.582 -18.738 1.00 90.69 121 GLN A N 1
ATOM 932 C CA . GLN A 1 121 ? 22.382 -2.578 -17.334 1.00 90.69 121 GLN A CA 1
ATOM 933 C C . GLN A 1 121 ? 21.604 -1.526 -16.542 1.00 90.69 121 GLN A C 1
ATOM 935 O O . GLN A 1 121 ? 21.084 -1.844 -15.473 1.00 90.69 121 GLN A O 1
ATOM 940 N N . LEU A 1 122 ? 21.465 -0.310 -17.074 1.00 91.06 122 LEU A N 1
ATOM 941 C CA . LEU A 1 122 ? 20.688 0.744 -16.427 1.00 91.06 122 LEU A CA 1
ATOM 942 C C . LEU A 1 122 ? 19.207 0.355 -16.287 1.00 91.06 122 LEU A C 1
ATOM 944 O O . LEU A 1 122 ? 18.628 0.535 -15.216 1.00 91.06 122 LEU A O 1
ATOM 948 N N . ALA A 1 123 ? 18.615 -0.241 -17.327 1.00 91.56 123 ALA A N 1
ATOM 949 C CA . ALA A 1 123 ? 17.244 -0.750 -17.289 1.00 91.56 123 ALA A CA 1
ATOM 950 C C . ALA A 1 123 ? 17.059 -1.838 -16.216 1.00 91.56 123 ALA A C 1
ATOM 952 O O . ALA A 1 123 ? 16.076 -1.806 -15.472 1.00 91.56 123 ALA A O 1
ATOM 953 N N . ARG A 1 124 ? 18.013 -2.773 -16.085 1.00 93.75 124 ARG A N 1
ATOM 954 C CA . ARG A 1 124 ? 17.995 -3.797 -15.024 1.00 93.75 124 ARG A CA 1
ATOM 955 C C . ARG A 1 124 ? 18.079 -3.176 -13.634 1.00 93.75 124 ARG A C 1
ATOM 957 O O . ARG A 1 124 ? 17.230 -3.477 -12.802 1.00 93.75 124 ARG A O 1
ATOM 964 N N . THR A 1 125 ? 19.037 -2.279 -13.403 1.00 94.50 125 THR A N 1
ATOM 965 C CA . THR A 1 125 ? 19.191 -1.589 -12.114 1.00 94.50 125 THR A CA 1
ATOM 966 C C . THR A 1 125 ? 17.925 -0.818 -11.741 1.00 94.50 125 THR A C 1
ATOM 968 O O . THR A 1 125 ? 17.465 -0.909 -10.604 1.00 94.50 125 THR A O 1
ATOM 971 N N . PHE A 1 126 ? 17.321 -0.108 -12.698 1.00 93.12 126 PHE A N 1
ATOM 972 C CA . PHE A 1 126 ? 16.059 0.599 -12.482 1.00 93.12 126 PHE A CA 1
ATOM 973 C C . PHE A 1 126 ? 14.920 -0.355 -12.090 1.00 93.12 126 PHE A C 1
ATOM 975 O O . PHE A 1 126 ? 14.197 -0.084 -11.133 1.00 93.12 126 PHE A O 1
ATOM 982 N N . ASN A 1 127 ? 14.788 -1.495 -12.773 1.00 93.44 127 ASN A N 1
ATOM 983 C CA . ASN A 1 127 ? 13.776 -2.501 -12.442 1.00 93.44 127 ASN A CA 1
ATOM 984 C C . ASN A 1 127 ? 13.983 -3.095 -11.037 1.00 93.44 127 ASN A C 1
ATOM 986 O O . ASN A 1 127 ? 13.006 -3.238 -10.307 1.00 93.44 127 ASN A O 1
ATOM 990 N N . THR A 1 128 ? 15.227 -3.375 -10.631 1.00 94.88 128 THR A N 1
ATOM 991 C CA . THR A 1 128 ? 15.543 -3.847 -9.270 1.00 94.88 128 THR A CA 1
ATOM 992 C C . THR A 1 128 ? 15.196 -2.803 -8.208 1.00 94.88 128 THR A C 1
ATOM 994 O O . THR A 1 128 ? 14.635 -3.146 -7.170 1.00 94.88 128 THR A O 1
ATOM 997 N N . MET A 1 129 ? 15.481 -1.519 -8.457 1.00 93.00 129 MET A N 1
ATOM 998 C CA . MET A 1 129 ? 15.070 -0.448 -7.540 1.00 93.00 129 MET A CA 1
ATOM 999 C C . MET A 1 129 ? 13.544 -0.358 -7.423 1.00 93.00 129 MET A C 1
ATOM 1001 O O . MET A 1 129 ? 13.028 -0.167 -6.324 1.00 93.00 129 MET A O 1
ATOM 1005 N N . LEU A 1 130 ? 12.820 -0.503 -8.536 1.00 92.62 130 LEU A N 1
ATOM 1006 C CA . LEU A 1 130 ? 11.359 -0.452 -8.548 1.00 92.62 130 LEU A CA 1
ATOM 1007 C C . LEU A 1 130 ? 10.741 -1.608 -7.750 1.00 92.62 130 LEU A C 1
ATOM 1009 O O . LEU A 1 130 ? 9.823 -1.384 -6.967 1.00 92.62 130 LEU A O 1
ATOM 1013 N N . GLU A 1 131 ? 11.291 -2.813 -7.888 1.00 92.69 131 GLU A N 1
ATOM 1014 C CA . GLU A 1 131 ? 10.892 -3.987 -7.104 1.00 92.69 131 GLU A CA 1
ATOM 1015 C C . GLU A 1 131 ? 11.139 -3.784 -5.601 1.00 92.69 131 GLU A C 1
ATOM 1017 O O . GLU A 1 131 ? 10.225 -3.958 -4.799 1.00 92.69 131 GLU A O 1
ATOM 1022 N N . ALA A 1 132 ? 12.317 -3.278 -5.220 1.00 92.81 132 ALA A N 1
ATOM 1023 C CA . ALA A 1 132 ? 12.621 -2.969 -3.822 1.00 92.81 132 ALA A CA 1
ATOM 1024 C C . ALA A 1 132 ? 11.679 -1.903 -3.222 1.00 92.81 132 ALA A C 1
ATOM 1026 O O . ALA A 1 132 ? 11.314 -1.982 -2.047 1.00 92.81 132 ALA A O 1
ATOM 1027 N N . ILE A 1 133 ? 11.268 -0.904 -4.012 1.00 91.44 133 ILE A N 1
ATOM 1028 C CA . ILE A 1 133 ? 10.298 0.116 -3.583 1.00 91.44 133 ILE A CA 1
ATOM 1029 C C . ILE A 1 133 ? 8.905 -0.494 -3.396 1.00 91.44 133 ILE A C 1
ATOM 1031 O O . ILE A 1 133 ? 8.234 -0.179 -2.405 1.00 91.44 133 ILE A O 1
ATOM 1035 N N . ASP A 1 134 ? 8.457 -1.337 -4.327 1.00 91.06 134 ASP A N 1
ATOM 1036 C CA . ASP A 1 134 ? 7.153 -2.001 -4.247 1.00 91.06 134 ASP A CA 1
ATOM 1037 C C . ASP A 1 134 ? 7.081 -2.904 -3.003 1.00 91.06 134 ASP A C 1
ATOM 1039 O O . ASP A 1 134 ? 6.124 -2.808 -2.225 1.00 91.06 134 ASP A O 1
ATOM 1043 N N . ASP A 1 135 ? 8.127 -3.691 -2.746 1.00 92.88 135 ASP A N 1
ATOM 1044 C CA . ASP A 1 135 ? 8.219 -4.562 -1.570 1.00 92.88 135 ASP A CA 1
ATOM 1045 C C . ASP A 1 135 ? 8.264 -3.768 -0.262 1.00 92.88 135 ASP A C 1
ATOM 1047 O O . ASP A 1 135 ? 7.506 -4.053 0.669 1.00 92.88 135 ASP A O 1
ATOM 1051 N N . ALA A 1 136 ? 9.079 -2.710 -0.196 1.00 92.31 136 ALA A N 1
ATOM 1052 C CA . ALA A 1 136 ? 9.128 -1.837 0.975 1.00 92.31 136 ALA A CA 1
ATOM 1053 C C . ALA A 1 136 ? 7.774 -1.159 1.241 1.00 92.31 136 ALA A C 1
ATOM 1055 O O . ALA A 1 136 ? 7.379 -0.988 2.397 1.00 92.31 136 ALA A O 1
ATOM 1056 N N . THR A 1 137 ? 7.043 -0.785 0.187 1.00 91.88 137 THR A N 1
ATOM 1057 C CA . THR A 1 137 ? 5.705 -0.191 0.315 1.00 91.88 137 THR A CA 1
ATOM 1058 C C . THR A 1 137 ? 4.714 -1.204 0.883 1.00 91.88 137 THR A C 1
ATOM 1060 O O . THR A 1 137 ? 3.976 -0.874 1.813 1.00 91.88 137 THR A O 1
ATOM 1063 N N . ARG A 1 138 ? 4.721 -2.444 0.377 1.00 90.81 138 ARG A N 1
ATOM 1064 C CA . ARG A 1 138 ? 3.859 -3.528 0.878 1.00 90.81 138 ARG A CA 1
ATOM 1065 C C . ARG A 1 138 ? 4.158 -3.869 2.334 1.00 90.81 138 ARG A C 1
ATOM 1067 O O . ARG A 1 138 ? 3.231 -3.967 3.135 1.00 90.81 138 ARG A O 1
ATOM 1074 N N . LEU A 1 139 ? 5.437 -3.987 2.688 1.00 95.19 139 LEU A N 1
ATOM 1075 C CA . LEU A 1 139 ? 5.859 -4.267 4.059 1.00 95.19 139 LEU A CA 1
ATOM 1076 C C . LEU A 1 139 ? 5.398 -3.164 5.019 1.00 95.19 139 LEU A C 1
ATOM 1078 O O . LEU A 1 139 ? 4.817 -3.462 6.059 1.00 95.19 139 LEU A O 1
ATOM 1082 N N . ARG A 1 140 ? 5.595 -1.891 4.653 1.00 95.12 140 ARG A N 1
ATOM 1083 C CA . ARG A 1 140 ? 5.131 -0.751 5.463 1.00 95.12 140 ARG A CA 1
ATOM 1084 C C . ARG A 1 140 ? 3.615 -0.736 5.614 1.00 95.12 140 ARG A C 1
ATOM 1086 O O . ARG A 1 140 ? 3.131 -0.507 6.716 1.00 95.12 140 ARG A O 1
ATOM 1093 N N . ALA A 1 141 ? 2.868 -0.999 4.540 1.00 92.25 141 ALA A N 1
ATOM 1094 C CA . ALA A 1 141 ? 1.412 -1.090 4.609 1.00 92.25 141 ALA A CA 1
ATOM 1095 C C . ALA A 1 141 ? 0.972 -2.192 5.587 1.00 92.25 141 ALA A C 1
ATOM 1097 O O . ALA A 1 141 ? 0.144 -1.936 6.457 1.00 92.25 141 ALA A O 1
ATOM 1098 N N . SER A 1 142 ? 1.589 -3.375 5.514 1.00 93.19 142 SER A N 1
ATOM 1099 C CA . SER A 1 142 ? 1.321 -4.471 6.453 1.00 93.19 142 SER A CA 1
ATOM 1100 C C . SER A 1 142 ? 1.666 -4.101 7.900 1.00 93.19 142 SER A C 1
ATOM 1102 O O . SER A 1 142 ? 0.881 -4.367 8.806 1.00 93.19 142 SER A O 1
ATOM 1104 N N . GLN A 1 143 ? 2.802 -3.439 8.136 1.00 94.06 143 GLN A N 1
ATOM 1105 C CA . GLN A 1 143 ? 3.191 -2.978 9.472 1.00 94.06 143 GLN A CA 1
ATOM 1106 C C . GLN A 1 143 ? 2.201 -1.959 10.045 1.00 94.06 143 GLN A C 1
ATOM 1108 O O . GLN A 1 143 ? 1.856 -2.053 11.219 1.00 94.06 143 GLN A O 1
ATOM 1113 N N . ILE A 1 144 ? 1.722 -1.016 9.228 1.00 95.19 144 ILE A N 1
ATOM 1114 C CA . ILE A 1 144 ? 0.725 -0.022 9.645 1.00 95.19 144 ILE A CA 1
ATOM 1115 C C . ILE A 1 144 ? -0.597 -0.704 10.009 1.00 95.19 144 ILE A C 1
ATOM 1117 O O . ILE A 1 144 ? -1.156 -0.395 11.058 1.00 95.19 144 ILE A O 1
ATOM 1121 N N . ILE A 1 145 ? -1.070 -1.645 9.184 1.00 89.94 145 ILE A N 1
ATOM 1122 C CA . ILE A 1 145 ? -2.298 -2.408 9.456 1.00 89.94 145 ILE A CA 1
ATOM 1123 C C . ILE A 1 145 ? -2.158 -3.180 10.773 1.00 89.94 145 ILE A C 1
ATOM 1125 O O . ILE A 1 145 ? -2.985 -3.025 11.668 1.00 89.94 145 ILE A O 1
ATOM 1129 N N . ASN A 1 146 ? -1.063 -3.924 10.942 1.00 87.25 146 ASN A N 1
ATOM 1130 C CA . ASN A 1 146 ? -0.802 -4.687 12.163 1.00 87.25 146 ASN A CA 1
ATOM 1131 C C . ASN A 1 146 ? -0.712 -3.792 13.407 1.00 87.25 146 ASN A C 1
ATOM 1133 O O . ASN A 1 146 ? -1.274 -4.125 14.450 1.00 87.25 146 ASN A O 1
ATOM 1137 N N . ALA A 1 147 ? -0.035 -2.645 13.310 1.00 92.00 147 ALA A N 1
ATOM 1138 C CA . ALA A 1 147 ? 0.045 -1.684 14.407 1.00 92.00 147 ALA A CA 1
ATOM 1139 C C . ALA A 1 147 ? -1.339 -1.110 14.752 1.00 92.00 147 ALA A C 1
ATOM 1141 O O . ALA A 1 147 ? -1.688 -1.008 15.927 1.00 92.00 147 ALA A O 1
ATOM 1142 N N . GLN A 1 148 ? -2.156 -0.793 13.743 1.00 90.06 148 GLN A N 1
ATOM 1143 C CA . GLN A 1 148 ? -3.522 -0.314 13.947 1.00 90.06 148 GLN A CA 1
ATOM 1144 C C . GLN A 1 148 ? -4.405 -1.379 14.613 1.00 90.06 148 GLN A C 1
ATOM 1146 O O . GLN A 1 148 ? -5.190 -1.052 15.503 1.00 90.06 148 GLN A O 1
ATOM 1151 N N . GLU A 1 149 ? -4.286 -2.645 14.218 1.00 87.62 149 GLU A N 1
ATOM 1152 C CA . GLU A 1 149 ? -5.019 -3.749 14.844 1.00 87.62 149 GLU A CA 1
ATOM 1153 C C . GLU A 1 149 ? -4.601 -3.981 16.297 1.00 87.62 149 GLU A C 1
ATOM 1155 O O . GLU A 1 149 ? -5.460 -4.152 17.166 1.00 87.62 149 GLU A O 1
ATOM 1160 N N . GLN A 1 150 ? -3.295 -3.957 16.579 1.00 88.12 150 GLN A N 1
ATOM 1161 C CA . GLN A 1 150 ? -2.772 -4.064 17.942 1.00 88.12 150 GLN A CA 1
ATOM 1162 C C . GLN A 1 150 ? -3.265 -2.913 18.818 1.00 88.12 150 GLN A C 1
ATOM 1164 O O . GLN A 1 150 ? -3.650 -3.137 19.966 1.00 88.12 150 GLN A O 1
ATOM 1169 N N . GLU A 1 151 ? -3.319 -1.702 18.269 1.00 90.12 151 GLU A N 1
ATOM 1170 C CA . GLU A 1 151 ? -3.817 -0.533 18.983 1.00 90.12 151 GLU A CA 1
ATOM 1171 C C . GLU A 1 151 ? -5.327 -0.620 19.237 1.00 90.12 151 GLU A C 1
ATOM 1173 O O . GLU A 1 151 ? -5.773 -0.426 20.368 1.00 90.12 151 GLU A O 1
ATOM 1178 N N . ARG A 1 152 ? -6.124 -1.024 18.237 1.00 88.69 152 ARG A N 1
ATOM 1179 C CA . ARG A 1 152 ? -7.561 -1.303 18.428 1.00 88.69 152 ARG A CA 1
ATOM 1180 C C . ARG A 1 152 ? -7.789 -2.349 19.515 1.00 88.69 152 ARG A C 1
ATOM 1182 O O . ARG A 1 152 ? -8.665 -2.171 20.358 1.00 88.69 152 ARG A O 1
ATOM 1189 N N . LYS A 1 153 ? -6.979 -3.413 19.532 1.00 85.06 153 LYS A N 1
ATOM 1190 C CA . LYS A 1 153 ? -7.015 -4.454 20.566 1.00 85.06 153 LYS A CA 1
ATOM 1191 C C . LYS A 1 153 ? -6.694 -3.895 21.952 1.00 85.06 153 LYS A C 1
ATOM 1193 O O . LYS A 1 153 ? -7.389 -4.221 22.913 1.00 85.06 153 LYS A O 1
ATOM 1198 N N . ARG A 1 154 ? -5.641 -3.079 22.060 1.00 88.44 154 ARG A N 1
ATOM 1199 C CA . ARG A 1 154 ? -5.219 -2.442 23.314 1.00 88.44 154 ARG A CA 1
ATOM 1200 C C . ARG A 1 154 ? -6.337 -1.566 23.875 1.00 88.44 154 ARG A C 1
ATOM 1202 O O . ARG A 1 154 ? -6.736 -1.780 25.014 1.00 88.44 154 ARG A O 1
ATOM 1209 N N . ILE A 1 155 ? -6.895 -0.678 23.050 1.00 90.25 155 ILE A N 1
ATOM 1210 C CA . ILE A 1 155 ? -7.988 0.225 23.436 1.00 90.25 155 ILE A CA 1
ATOM 1211 C C . ILE A 1 155 ? -9.239 -0.566 23.838 1.00 90.25 155 ILE A C 1
ATOM 1213 O O . ILE A 1 155 ? -9.840 -0.272 24.867 1.00 90.25 155 ILE A O 1
ATOM 1217 N N . ALA A 1 156 ? -9.630 -1.589 23.070 1.00 86.06 156 ALA A N 1
ATOM 1218 C CA . ALA A 1 156 ? -10.813 -2.392 23.384 1.00 86.06 156 ALA A CA 1
ATOM 1219 C C . ALA A 1 156 ? -10.706 -3.073 24.761 1.00 86.06 156 ALA A C 1
ATOM 1221 O O . ALA A 1 156 ? -11.690 -3.082 25.506 1.00 86.06 156 ALA A O 1
ATOM 1222 N N . ARG A 1 157 ? -9.520 -3.598 25.109 1.00 84.94 157 ARG A N 1
ATOM 1223 C CA . ARG A 1 157 ? -9.247 -4.185 26.432 1.00 84.94 157 ARG A CA 1
ATOM 1224 C C . ARG A 1 157 ? -9.210 -3.142 27.541 1.00 84.94 157 ARG A C 1
ATOM 1226 O O . ARG A 1 157 ? -9.836 -3.359 28.564 1.00 84.94 157 ARG A O 1
ATOM 1233 N N . GLU A 1 158 ? -8.521 -2.021 27.339 1.00 88.06 158 GLU A N 1
ATOM 1234 C CA . GLU A 1 158 ? -8.430 -0.937 28.329 1.00 88.06 158 GLU A CA 1
ATOM 1235 C C . GLU A 1 158 ? -9.827 -0.393 28.679 1.00 88.06 158 GLU A C 1
ATOM 1237 O O . GLU A 1 158 ? -10.190 -0.297 29.851 1.00 88.06 158 GLU A O 1
ATOM 1242 N N . LEU A 1 159 ? -10.671 -0.173 27.664 1.00 87.75 159 LEU A N 1
ATOM 1243 C CA . LEU A 1 159 ? -12.073 0.209 27.853 1.00 87.75 159 LEU A CA 1
ATOM 1244 C C . LEU A 1 159 ? -12.884 -0.863 28.598 1.00 87.75 159 LEU A C 1
ATOM 1246 O O . LEU A 1 159 ? -13.678 -0.542 29.486 1.00 87.75 159 LEU A O 1
ATOM 1250 N N . HIS A 1 160 ? -12.721 -2.135 28.225 1.00 81.44 160 HIS A N 1
ATOM 1251 C CA . HIS A 1 160 ? -13.469 -3.225 28.845 1.00 81.44 160 HIS A CA 1
ATOM 1252 C C . HIS A 1 160 ? -13.055 -3.439 30.301 1.00 81.44 160 HIS A C 1
ATOM 1254 O O . HIS A 1 160 ? -13.925 -3.525 31.162 1.00 81.44 160 HIS A O 1
ATOM 1260 N N . ASP A 1 161 ? -11.760 -3.501 30.587 1.00 83.75 161 ASP A N 1
ATOM 1261 C CA . ASP A 1 161 ? -11.259 -3.896 31.896 1.00 83.75 161 ASP A CA 1
ATOM 1262 C C . ASP A 1 161 ? -11.277 -2.715 32.867 1.00 83.75 161 ASP A C 1
ATOM 1264 O O . ASP A 1 161 ? -11.916 -2.803 33.912 1.00 83.75 161 ASP A O 1
ATOM 1268 N N . GLU A 1 162 ? -10.665 -1.582 32.522 1.00 85.50 162 GLU A N 1
ATOM 1269 C CA . GLU A 1 162 ? -10.531 -0.457 33.453 1.00 85.50 162 GLU A CA 1
ATOM 1270 C C . GLU A 1 162 ? -11.849 0.310 33.596 1.00 85.50 162 GLU A C 1
ATOM 1272 O O . GLU A 1 162 ? -12.353 0.522 34.705 1.00 85.50 162 GLU A O 1
ATOM 1277 N N . THR A 1 163 ? -12.473 0.684 32.474 1.00 85.75 163 THR A N 1
ATOM 1278 C CA . THR A 1 163 ? -13.664 1.542 32.529 1.00 85.75 163 THR A CA 1
ATOM 1279 C C . THR A 1 163 ? -14.892 0.787 33.046 1.00 85.75 163 THR A C 1
ATOM 1281 O O . THR A 1 163 ? -15.660 1.339 33.843 1.00 85.75 163 THR A O 1
ATOM 1284 N N . SER A 1 164 ? -15.074 -0.488 32.674 1.00 84.62 164 SER A N 1
ATOM 1285 C CA . SER A 1 164 ? -16.193 -1.287 33.205 1.00 84.62 164 SER A CA 1
ATOM 1286 C C . SER A 1 164 ? -16.021 -1.610 34.687 1.00 84.62 164 SER A C 1
ATOM 1288 O O . SER A 1 164 ? -17.023 -1.650 35.405 1.00 84.62 164 SER A O 1
ATOM 1290 N N . GLN A 1 165 ? -14.791 -1.813 35.176 1.00 87.38 165 GLN A N 1
ATOM 1291 C CA . GLN A 1 165 ? -14.543 -2.036 36.606 1.00 87.38 165 GLN A CA 1
ATOM 1292 C C . GLN A 1 165 ? -14.898 -0.803 37.436 1.00 87.38 165 GLN A C 1
ATOM 1294 O O . GLN A 1 165 ? -15.647 -0.921 38.410 1.00 87.38 165 GLN A O 1
ATOM 1299 N N . VAL A 1 166 ? -14.438 0.383 37.024 1.00 90.69 166 VAL A N 1
ATOM 1300 C CA . VAL A 1 166 ? -14.768 1.645 37.710 1.00 90.69 166 VAL A CA 1
ATOM 1301 C C . VAL A 1 166 ? -16.281 1.858 37.751 1.00 90.69 166 VAL A C 1
ATOM 1303 O O . VAL A 1 166 ? -16.844 2.175 38.799 1.00 90.69 166 VAL A O 1
ATOM 1306 N N . LEU A 1 167 ? -16.965 1.617 36.633 1.00 90.19 167 LEU A N 1
ATOM 1307 C CA . LEU A 1 167 ? -18.409 1.809 36.544 1.00 90.19 167 LEU A CA 1
ATOM 1308 C C . LEU A 1 167 ? -19.198 0.759 37.341 1.00 90.19 167 LEU A C 1
ATOM 1310 O O . LEU A 1 167 ? -20.242 1.072 37.911 1.00 90.19 167 LEU A O 1
ATOM 1314 N N . THR A 1 168 ? -18.680 -0.465 37.442 1.00 88.00 168 THR A N 1
ATOM 1315 C CA . THR A 1 168 ? -19.239 -1.506 38.317 1.00 88.00 168 THR A CA 1
ATOM 1316 C C . THR A 1 168 ? -19.097 -1.116 39.788 1.00 88.00 168 THR A C 1
ATOM 1318 O O . THR A 1 168 ? -20.061 -1.227 40.542 1.00 88.00 168 THR A O 1
ATOM 1321 N N . SER A 1 169 ? -17.939 -0.585 40.193 1.00 92.62 169 SER A N 1
ATOM 1322 C CA . SER A 1 169 ? -17.722 -0.063 41.550 1.00 92.62 169 SER A CA 1
ATOM 1323 C C . SER A 1 169 ? -18.661 1.107 41.877 1.00 92.62 169 SER A C 1
ATOM 1325 O O . SER A 1 169 ? -19.255 1.153 42.959 1.00 92.62 169 SER A O 1
ATOM 1327 N N . LEU A 1 170 ? -18.882 2.012 40.913 1.00 93.19 170 LEU A N 1
ATOM 1328 C CA . LEU A 1 170 ? -19.865 3.089 41.041 1.00 93.19 170 LEU A CA 1
ATOM 1329 C C . LEU A 1 170 ? -21.281 2.536 41.253 1.00 93.19 170 LEU A C 1
ATOM 1331 O O . LEU A 1 170 ? -21.983 2.990 42.152 1.00 93.19 170 LEU A O 1
ATOM 1335 N N . LEU A 1 171 ? -21.696 1.544 40.461 1.00 92.62 171 LEU A N 1
ATOM 1336 C CA . LEU A 1 171 ? -23.009 0.904 40.599 1.00 92.62 171 LEU A CA 1
ATOM 1337 C C . LEU A 1 171 ? -23.190 0.235 41.969 1.00 92.62 171 LEU A C 1
ATOM 1339 O O . LEU A 1 171 ? -24.255 0.379 42.566 1.00 92.62 171 LEU A O 1
ATOM 1343 N N . ILE A 1 172 ? -22.161 -0.448 42.482 1.00 92.19 172 ILE A N 1
ATOM 1344 C CA . ILE A 1 17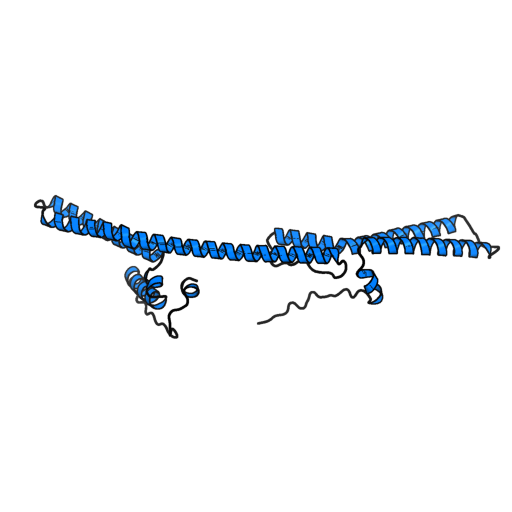2 ? -22.179 -1.051 43.827 1.00 92.19 172 ILE A CA 1
ATOM 1345 C C . ILE A 1 172 ? -22.319 0.039 44.896 1.00 92.19 172 ILE A C 1
ATOM 1347 O O . ILE A 1 172 ? -23.152 -0.077 45.791 1.00 92.19 172 ILE A O 1
ATOM 1351 N N . SER A 1 173 ? -21.558 1.127 44.774 1.00 91.94 173 SER A N 1
ATOM 1352 C CA . SER A 1 173 ? -21.602 2.248 45.722 1.00 91.94 173 SER A CA 1
ATOM 1353 C C . SER A 1 173 ? -22.969 2.940 45.731 1.00 91.94 173 SER A C 1
ATOM 1355 O O . SER A 1 173 ? -23.493 3.264 46.796 1.00 91.94 173 SER A O 1
ATOM 1357 N N . LEU A 1 174 ? -23.582 3.123 44.556 1.00 91.94 174 LEU A N 1
ATOM 1358 C CA . LEU A 1 174 ? -24.939 3.659 44.430 1.00 91.94 174 LEU A CA 1
ATOM 1359 C C . LEU A 1 174 ? -25.984 2.725 45.048 1.00 91.94 174 LEU A C 1
ATOM 1361 O O . LEU A 1 174 ? -26.899 3.217 45.700 1.00 91.94 174 LEU A O 1
ATOM 1365 N N . ALA A 1 175 ? -25.837 1.405 44.891 1.00 88.69 175 ALA A N 1
ATOM 1366 C CA . ALA A 1 175 ? -26.744 0.431 45.499 1.00 88.69 175 ALA A CA 1
ATOM 1367 C C . ALA A 1 175 ? -26.680 0.464 47.038 1.00 88.69 175 ALA A C 1
ATOM 1369 O O . ALA A 1 175 ? -27.719 0.443 47.691 1.00 8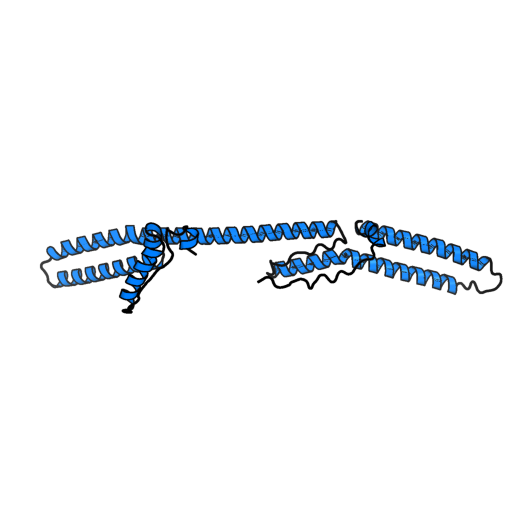8.69 175 ALA A O 1
ATOM 1370 N N . ILE A 1 176 ? -25.478 0.590 47.614 1.00 90.25 176 ILE A N 1
ATOM 1371 C CA . ILE A 1 176 ? -25.292 0.745 49.068 1.00 90.25 176 ILE A CA 1
ATOM 1372 C C . ILE A 1 176 ? -25.912 2.063 49.556 1.00 90.25 176 ILE A C 1
ATOM 1374 O O . ILE A 1 176 ? -26.585 2.097 50.586 1.00 90.25 176 ILE A O 1
ATOM 1378 N N . LEU A 1 177 ? -25.718 3.159 48.813 1.00 89.19 177 LEU A N 1
ATOM 1379 C CA . LEU A 1 177 ? -26.312 4.451 49.161 1.00 89.19 177 LEU A CA 1
ATOM 1380 C C . LEU A 1 177 ? -27.844 4.402 49.121 1.00 89.19 177 LEU A C 1
ATOM 1382 O O . LEU A 1 177 ? -28.476 4.940 50.028 1.00 89.19 177 LEU A O 1
ATOM 1386 N N . GLU A 1 178 ? -28.433 3.729 48.127 1.00 87.44 178 GLU A N 1
ATOM 1387 C CA . GLU A 1 178 ? -29.887 3.568 47.970 1.00 87.44 178 GLU A CA 1
ATOM 1388 C C . GLU A 1 178 ? -30.545 2.929 49.210 1.00 87.44 178 GLU A C 1
ATOM 1390 O O . GLU A 1 178 ? -31.655 3.314 49.589 1.00 87.44 178 GLU A O 1
ATOM 1395 N N . GLU A 1 179 ? -29.837 2.018 49.886 1.00 86.31 179 GLU A N 1
ATOM 1396 C CA . GLU A 1 179 ? -30.288 1.356 51.118 1.00 86.31 179 GLU A CA 1
ATOM 1397 C C . GLU A 1 179 ? -30.262 2.285 52.350 1.00 86.31 179 GLU A C 1
ATOM 1399 O O . GLU A 1 179 ? -31.069 2.134 53.266 1.00 86.31 179 GLU A O 1
ATOM 1404 N N . SER A 1 180 ? -29.391 3.300 52.356 1.00 85.25 180 SER A N 1
ATOM 1405 C CA . SER A 1 180 ? -29.196 4.221 53.492 1.00 85.25 180 SER A CA 1
ATOM 1406 C C . SER A 1 180 ? -30.037 5.508 53.441 1.00 85.25 180 SER A C 1
ATOM 1408 O O . SER A 1 180 ? -30.015 6.308 54.379 1.00 85.25 180 SER A O 1
ATOM 1410 N N . ILE A 1 181 ? -30.795 5.727 52.362 1.00 88.19 181 ILE A N 1
ATOM 1411 C CA . ILE A 1 181 ? -31.568 6.957 52.142 1.00 88.19 181 ILE A CA 1
ATOM 1412 C C . ILE A 1 181 ? -32.990 6.852 52.696 1.00 88.19 181 ILE A C 1
ATOM 1414 O O . ILE A 1 181 ? -33.714 5.877 52.480 1.00 88.19 181 ILE A O 1
ATOM 1418 N N . THR A 1 182 ? -33.426 7.927 53.352 1.00 84.81 182 THR A N 1
ATOM 1419 C CA . THR A 1 182 ? -34.752 8.051 53.973 1.00 84.81 182 THR A CA 1
ATOM 1420 C C . THR A 1 182 ? -35.719 8.953 53.203 1.00 84.81 182 THR A C 1
ATOM 1422 O O . THR A 1 182 ? -36.927 8.764 53.319 1.00 84.81 182 THR A O 1
ATOM 1425 N N . THR A 1 183 ? -35.236 9.896 52.387 1.00 91.81 183 THR A N 1
ATOM 1426 C CA . THR A 1 183 ? -36.090 10.820 51.619 1.00 91.81 183 THR A CA 1
ATOM 1427 C C . THR A 1 183 ? -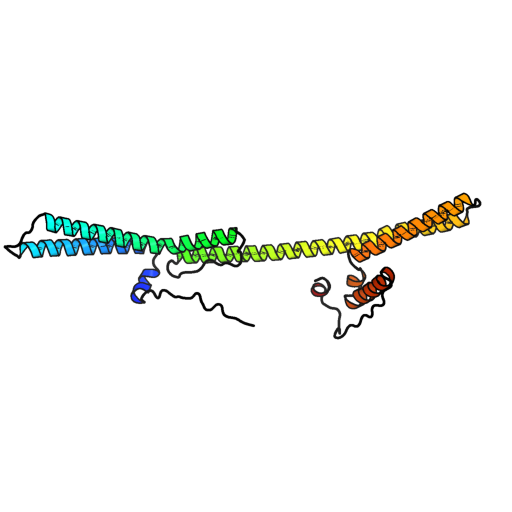36.374 10.307 50.207 1.00 91.81 183 THR A C 1
ATOM 1429 O O . THR A 1 183 ? -35.491 9.788 49.525 1.00 91.81 183 THR A O 1
ATOM 1432 N N . GLN A 1 184 ? -37.617 10.478 49.743 1.00 87.62 184 GLN A N 1
ATOM 1433 C CA . GLN A 1 184 ? -38.035 10.003 48.419 1.00 87.62 184 GLN A CA 1
ATOM 1434 C C . GLN A 1 184 ? -37.276 10.704 47.280 1.00 87.62 184 GLN A C 1
ATOM 1436 O O . GLN A 1 184 ? -36.797 10.036 46.373 1.00 87.62 184 GLN A O 1
ATOM 1441 N N . GLU A 1 185 ? -37.069 12.023 47.374 1.00 89.81 185 GLU A N 1
ATOM 1442 C CA . GLU A 1 185 ? -36.344 12.797 46.353 1.00 89.81 185 GLU A CA 1
ATOM 1443 C C . GLU A 1 185 ? -34.904 12.293 46.139 1.00 89.81 185 GLU A C 1
ATOM 1445 O O . GLU A 1 185 ? -34.437 12.173 45.006 1.00 89.81 185 GLU A O 1
ATOM 1450 N N . ALA A 1 186 ? -34.189 11.964 47.220 1.00 88.69 186 ALA A N 1
ATOM 1451 C CA . ALA A 1 186 ? -32.832 11.436 47.118 1.00 88.69 186 ALA A CA 1
ATOM 1452 C C . ALA A 1 186 ? -32.819 10.016 46.531 1.00 88.69 186 ALA A C 1
ATOM 1454 O O . ALA A 1 186 ? -31.925 9.693 45.747 1.00 88.69 186 ALA A O 1
ATOM 1455 N N . ARG A 1 187 ? -33.828 9.193 46.850 1.00 88.75 187 ARG A N 1
ATOM 1456 C CA . ARG A 1 187 ? -33.994 7.848 46.282 1.00 88.75 187 ARG A CA 1
ATOM 1457 C C . ARG A 1 187 ? -34.201 7.916 44.763 1.00 88.75 187 ARG A C 1
ATOM 1459 O O . ARG A 1 187 ? -33.515 7.211 44.025 1.00 88.75 187 ARG A O 1
ATOM 1466 N N . ASP A 1 188 ? -35.051 8.833 44.301 1.00 89.31 188 ASP A N 1
ATOM 1467 C CA . ASP A 1 188 ? -35.319 9.046 42.873 1.00 89.31 188 ASP A CA 1
ATOM 1468 C C . ASP A 1 188 ? -34.059 9.532 42.126 1.00 89.31 188 ASP A C 1
ATOM 1470 O O . ASP A 1 188 ? -33.702 8.981 41.082 1.00 89.31 188 ASP A O 1
ATOM 1474 N N . ARG A 1 189 ? -33.294 10.479 42.698 1.00 90.12 189 ARG A N 1
ATOM 1475 C CA . ARG A 1 189 ? -32.017 10.932 42.104 1.00 90.12 189 ARG A CA 1
ATOM 1476 C C . ARG A 1 189 ? -30.967 9.821 42.001 1.00 90.12 189 ARG A C 1
ATOM 1478 O O . ARG A 1 189 ? -30.228 9.769 41.011 1.00 90.12 189 ARG A O 1
ATOM 1485 N N . ILE A 1 190 ? -30.867 8.942 43.002 1.00 92.31 190 ILE A N 1
ATOM 1486 C CA . ILE A 1 190 ? -29.959 7.786 42.937 1.00 92.31 190 ILE A CA 1
ATOM 1487 C C . ILE A 1 190 ? -30.413 6.802 41.862 1.00 92.31 190 ILE A C 1
ATOM 1489 O O . ILE A 1 190 ? -29.574 6.338 41.085 1.00 92.31 190 ILE A O 1
ATOM 1493 N N . ALA A 1 191 ? -31.714 6.526 41.761 1.00 89.31 191 ALA A N 1
ATOM 1494 C CA . ALA A 1 191 ? -32.257 5.650 40.730 1.00 89.31 191 ALA A CA 1
ATOM 1495 C C . ALA A 1 191 ? -31.945 6.171 39.314 1.00 89.31 191 ALA A C 1
ATOM 1497 O O . ALA A 1 191 ? -31.484 5.402 38.461 1.00 89.31 191 ALA A O 1
ATOM 1498 N N . ASP A 1 192 ? -32.100 7.476 39.080 1.00 91.56 192 ASP A N 1
ATOM 1499 C CA . ASP A 1 192 ? -31.736 8.119 37.812 1.00 91.56 192 ASP A CA 1
ATOM 1500 C C . ASP A 1 192 ? -30.231 8.024 37.525 1.00 91.56 192 ASP A C 1
ATOM 1502 O O . ASP A 1 192 ? -29.820 7.658 36.418 1.00 91.56 192 ASP A O 1
ATOM 1506 N N . THR A 1 193 ? -29.391 8.267 38.534 1.00 92.75 193 THR A N 1
ATOM 1507 C CA . THR A 1 193 ? -27.927 8.158 38.405 1.00 92.75 193 THR A CA 1
ATOM 1508 C C . THR A 1 193 ? -27.501 6.721 38.093 1.00 92.75 193 THR A C 1
ATOM 1510 O O . THR A 1 193 ? -26.666 6.485 37.215 1.00 92.75 193 THR A O 1
ATOM 1513 N N . ARG A 1 194 ? -28.118 5.734 38.749 1.00 92.31 194 ARG A N 1
ATOM 1514 C CA . ARG A 1 194 ? -27.885 4.306 38.499 1.00 92.31 194 ARG A CA 1
ATOM 1515 C C . ARG A 1 194 ? -28.308 3.917 37.084 1.00 92.31 194 ARG A C 1
ATOM 1517 O O . ARG A 1 194 ? -27.592 3.179 36.403 1.00 92.31 194 ARG A O 1
ATOM 1524 N N . LYS A 1 195 ? -29.441 4.437 36.604 1.00 91.44 195 LYS A N 1
ATOM 1525 C CA . LYS A 1 195 ? -29.902 4.236 35.224 1.00 91.44 195 LYS A CA 1
ATOM 1526 C C . LYS A 1 195 ? -28.899 4.799 34.214 1.00 91.44 195 LYS A C 1
ATOM 1528 O O . LYS A 1 195 ? -28.573 4.094 33.255 1.00 91.44 195 LYS A O 1
ATOM 1533 N N . LEU A 1 196 ? -28.374 6.002 34.452 1.00 92.50 196 LEU A N 1
ATOM 1534 C CA . LEU A 1 196 ? -27.336 6.615 33.619 1.00 92.50 196 LEU A CA 1
ATOM 1535 C C . LEU A 1 196 ? -26.056 5.763 33.611 1.00 92.50 196 LEU A C 1
ATOM 1537 O O . LEU A 1 196 ? -25.550 5.429 32.543 1.00 92.50 196 LEU A O 1
ATOM 1541 N N . ALA A 1 197 ? -25.586 5.311 34.776 1.00 91.69 197 ALA A N 1
ATOM 1542 C CA . ALA A 1 197 ? -24.417 4.436 34.877 1.00 91.69 197 ALA A CA 1
ATOM 1543 C C . ALA A 1 197 ? -24.607 3.112 34.107 1.00 91.69 197 ALA A C 1
ATOM 1545 O O . ALA A 1 197 ? -23.721 2.691 33.364 1.00 91.69 197 ALA A O 1
ATOM 1546 N N . HIS A 1 198 ? -25.785 2.483 34.184 1.00 90.19 198 HIS A N 1
ATOM 1547 C CA . HIS A 1 198 ? -26.094 1.289 33.385 1.00 90.19 198 HIS A CA 1
ATOM 1548 C C . HIS A 1 198 ? -26.151 1.552 31.872 1.00 90.19 198 HIS A C 1
ATOM 1550 O O . HIS A 1 198 ? -25.872 0.644 31.082 1.00 90.19 198 HIS A O 1
ATOM 1556 N N . GLN A 1 199 ? -26.572 2.744 31.445 1.00 90.56 199 GLN A N 1
ATOM 1557 C CA . GLN A 1 199 ? -26.548 3.134 30.033 1.00 90.56 199 GLN A CA 1
ATOM 1558 C C . GLN A 1 199 ? -25.110 3.338 29.554 1.00 90.56 199 GLN A C 1
ATOM 1560 O O . GLN A 1 199 ? -24.738 2.786 28.519 1.00 90.56 199 GLN A O 1
ATOM 1565 N N . THR A 1 200 ? -24.284 4.028 30.340 1.00 90.19 200 THR A N 1
ATOM 1566 C CA . THR A 1 200 ? -22.859 4.226 30.052 1.00 90.19 200 THR A CA 1
ATOM 1567 C C . THR A 1 200 ? -22.111 2.895 29.974 1.00 90.19 200 THR A C 1
ATOM 1569 O O . THR A 1 200 ? -21.334 2.688 29.046 1.00 90.19 200 THR A O 1
ATOM 1572 N N . LEU A 1 201 ? -22.407 1.942 30.867 1.00 89.38 201 LEU A N 1
ATOM 1573 C CA . LEU A 1 201 ? -21.776 0.616 30.857 1.00 89.38 201 LEU A CA 1
ATOM 1574 C C . LEU A 1 201 ? -22.100 -0.142 29.571 1.00 89.38 201 LEU A C 1
ATOM 1576 O O . LEU A 1 201 ? -21.221 -0.733 28.948 1.00 89.38 201 LEU A O 1
ATOM 1580 N N . ARG A 1 202 ? -23.366 -0.088 29.143 1.00 86.50 202 ARG A N 1
ATOM 1581 C CA . ARG A 1 202 ? -23.791 -0.672 27.867 1.00 86.50 202 ARG A CA 1
ATOM 1582 C C . ARG A 1 202 ? -23.123 0.015 26.678 1.00 86.50 202 ARG A C 1
ATOM 1584 O O . ARG A 1 202 ? -22.702 -0.676 25.756 1.00 86.50 202 ARG A O 1
ATOM 1591 N N . ALA A 1 203 ? -22.991 1.340 26.700 1.00 86.81 203 ALA A N 1
ATOM 1592 C CA . ALA A 1 203 ? -22.323 2.089 25.639 1.00 86.81 203 ALA A CA 1
ATOM 1593 C C . ALA A 1 203 ? -20.831 1.729 25.523 1.00 86.81 203 ALA A C 1
ATOM 1595 O O . ALA A 1 203 ? -20.366 1.461 24.418 1.00 86.81 203 ALA A O 1
ATOM 1596 N N . ILE A 1 204 ? -20.104 1.642 26.643 1.00 88.50 204 ILE A N 1
ATOM 1597 C CA . ILE A 1 204 ? -18.686 1.242 26.666 1.00 88.50 204 ILE A CA 1
ATOM 1598 C C . ILE A 1 204 ? -18.515 -0.191 26.166 1.00 88.50 204 ILE A C 1
ATOM 1600 O O . ILE A 1 204 ? -17.643 -0.453 25.338 1.00 88.50 204 ILE A O 1
ATOM 1604 N N . ARG A 1 205 ? -19.368 -1.115 26.624 1.00 82.62 205 ARG A N 1
ATOM 1605 C CA . ARG A 1 205 ? -19.328 -2.508 26.171 1.00 82.62 205 ARG A CA 1
ATOM 1606 C C . ARG A 1 205 ? -19.517 -2.589 24.657 1.00 82.62 205 ARG A C 1
ATOM 1608 O O . ARG A 1 205 ? -18.700 -3.208 23.985 1.00 82.62 205 ARG A O 1
ATOM 1615 N N . ASN A 1 206 ? -20.531 -1.902 24.128 1.00 82.69 206 ASN A N 1
ATOM 1616 C CA . ASN A 1 206 ? -20.780 -1.820 22.688 1.00 82.69 206 ASN A CA 1
ATOM 1617 C C . ASN A 1 206 ? -19.591 -1.218 21.928 1.00 82.69 206 ASN A C 1
ATOM 1619 O O . ASN A 1 206 ? -19.209 -1.751 20.896 1.00 82.69 206 ASN A O 1
ATOM 1623 N N . LEU A 1 207 ? -18.970 -0.156 22.449 1.00 85.19 207 LEU A N 1
ATOM 1624 C CA . LEU A 1 207 ? -17.804 0.464 21.819 1.00 85.19 207 LEU A CA 1
ATOM 1625 C C . LEU A 1 207 ? -16.591 -0.478 21.787 1.00 85.19 207 LEU A C 1
ATOM 1627 O O . LEU A 1 207 ? -15.899 -0.551 20.776 1.00 85.19 207 LEU A O 1
ATOM 1631 N N . SER A 1 208 ? -16.342 -1.215 22.873 1.00 84.25 208 SER A N 1
ATOM 1632 C CA . SER A 1 208 ? -15.275 -2.222 22.939 1.00 84.25 208 SER A CA 1
ATOM 1633 C C . SER A 1 208 ? -15.491 -3.324 21.892 1.00 84.25 208 SER A C 1
ATOM 1635 O O . SER A 1 208 ? -14.571 -3.665 21.150 1.00 84.25 208 SER A O 1
ATOM 1637 N N . ILE A 1 209 ? -16.735 -3.794 21.754 1.00 77.69 209 ILE A N 1
ATOM 1638 C CA . ILE A 1 209 ? -17.152 -4.762 20.730 1.00 77.69 209 ILE A CA 1
ATOM 1639 C C . ILE A 1 209 ? -16.926 -4.221 19.313 1.00 77.69 209 ILE A C 1
ATOM 1641 O O . ILE A 1 209 ? -16.351 -4.924 18.483 1.00 77.69 209 ILE A O 1
ATOM 1645 N N . ASP A 1 210 ? -17.386 -2.997 19.041 1.00 80.69 210 ASP A N 1
ATOM 1646 C CA . ASP A 1 210 ? -17.305 -2.371 17.717 1.00 80.69 210 ASP A CA 1
ATOM 1647 C C . ASP A 1 210 ? -15.841 -2.092 17.315 1.00 80.69 210 ASP A C 1
ATOM 1649 O O . ASP A 1 210 ? -15.498 -2.150 16.134 1.00 80.69 210 ASP A O 1
ATOM 1653 N N . LEU A 1 211 ? -14.958 -1.828 18.288 1.00 82.75 211 LEU A N 1
ATOM 1654 C CA . LEU A 1 211 ? -13.517 -1.681 18.063 1.00 82.75 211 LEU A CA 1
ATOM 1655 C C . LEU A 1 211 ? -12.842 -3.013 17.729 1.00 82.75 211 LEU A C 1
ATOM 1657 O O . LEU A 1 211 ? -12.071 -3.085 16.765 1.00 82.75 211 LEU A O 1
ATOM 1661 N N . ARG A 1 212 ? -13.084 -4.043 18.548 1.00 72.44 212 ARG A N 1
ATOM 1662 C CA . ARG A 1 212 ? -12.610 -5.410 18.318 1.00 72.44 212 ARG A CA 1
ATOM 1663 C C . ARG A 1 212 ? -13.344 -6.369 19.259 1.00 72.44 212 ARG A C 1
ATOM 1665 O O . ARG A 1 212 ? -13.138 -6.280 20.470 1.00 72.44 212 ARG A O 1
ATOM 1672 N N . PRO A 1 213 ? -14.128 -7.339 18.757 1.00 66.19 213 PRO A N 1
ATOM 1673 C CA . PRO A 1 213 ? -14.739 -8.341 19.619 1.00 66.19 213 PRO A CA 1
ATOM 1674 C C . PRO A 1 213 ? -13.630 -9.135 20.320 1.00 66.19 213 PRO A C 1
ATOM 1676 O O . PRO A 1 213 ? -12.933 -9.914 19.675 1.00 66.19 213 PRO A O 1
ATOM 1679 N N . SER A 1 214 ? -13.459 -8.974 21.633 1.00 62.53 214 SER A N 1
ATOM 1680 C CA . SER A 1 214 ? -12.463 -9.730 22.415 1.00 62.53 214 SER A CA 1
ATOM 1681 C C . SER A 1 214 ? -12.647 -11.249 22.278 1.00 62.53 214 SER A C 1
ATOM 1683 O O . SER A 1 214 ? -11.680 -12.005 22.279 1.00 62.53 214 SER A O 1
ATOM 1685 N N . ALA A 1 215 ? -13.883 -11.694 22.022 1.00 58.25 215 ALA A N 1
ATOM 1686 C CA . ALA A 1 215 ? -14.208 -13.076 21.682 1.00 58.25 215 ALA A CA 1
ATOM 1687 C C . ALA A 1 215 ? -13.476 -13.597 20.427 1.00 58.25 215 ALA A C 1
ATOM 1689 O O . ALA A 1 215 ? -13.162 -14.783 20.372 1.00 58.25 215 ALA A O 1
ATOM 1690 N N . LEU A 1 216 ? -13.177 -12.747 19.435 1.00 62.09 216 LEU A N 1
ATOM 1691 C CA . LEU A 1 216 ? -12.409 -13.140 18.243 1.00 62.09 216 LEU A CA 1
ATOM 1692 C C . LEU A 1 216 ? -10.976 -13.523 18.615 1.00 62.09 216 LEU A C 1
ATOM 1694 O O . LEU A 1 216 ? -10.428 -14.486 18.087 1.00 62.09 216 LEU A O 1
ATOM 1698 N N . ASP A 1 217 ? -10.395 -12.814 19.579 1.00 60.19 217 ASP A N 1
ATOM 1699 C CA . ASP A 1 217 ? -9.040 -13.065 20.053 1.00 60.19 217 ASP A CA 1
ATOM 1700 C C . ASP A 1 217 ? -8.945 -14.289 20.968 1.00 60.19 217 ASP A C 1
ATOM 1702 O O . ASP A 1 217 ? -8.047 -15.119 20.791 1.00 60.19 217 ASP A O 1
ATOM 1706 N N . ASP A 1 218 ? -9.873 -14.422 21.914 1.00 61.47 218 ASP A N 1
ATOM 1707 C CA . ASP A 1 218 ? -9.780 -15.434 22.972 1.00 61.47 218 ASP A CA 1
ATOM 1708 C C . ASP A 1 218 ? -10.425 -16.767 22.569 1.00 61.47 218 ASP A C 1
ATOM 1710 O O . ASP A 1 218 ? -9.951 -17.837 22.953 1.00 61.47 218 ASP A O 1
ATOM 1714 N N . LEU A 1 219 ? -11.484 -16.719 21.757 1.00 63.94 219 LEU A N 1
ATOM 1715 C CA . LEU A 1 219 ? -12.298 -17.885 21.402 1.00 63.94 219 LEU A CA 1
ATOM 1716 C C . LEU A 1 219 ? -12.204 -18.244 19.905 1.00 63.94 219 LEU A C 1
ATOM 1718 O O . LEU A 1 219 ? -12.564 -19.359 19.522 1.00 63.94 219 LEU A O 1
ATOM 1722 N N . GLY A 1 220 ? -11.678 -17.347 19.064 1.00 69.62 220 GLY A N 1
ATOM 1723 C CA . GLY A 1 220 ? -11.540 -17.532 17.616 1.00 69.62 220 GLY A CA 1
ATOM 1724 C C . GLY A 1 220 ? -12.773 -17.095 16.817 1.00 69.62 220 GLY A C 1
ATOM 1725 O O . GLY A 1 220 ? -13.790 -16.657 17.367 1.00 69.62 220 GLY A O 1
ATOM 1726 N N . LEU A 1 221 ? -12.694 -17.230 15.491 1.00 74.69 221 LEU A N 1
ATOM 1727 C CA . LEU A 1 221 ? -13.689 -16.682 14.556 1.00 74.69 221 LEU A CA 1
ATOM 1728 C C . LEU A 1 221 ? -15.123 -17.196 14.776 1.00 74.69 221 LEU A C 1
ATOM 1730 O O . LEU A 1 221 ? -16.072 -16.412 14.796 1.00 74.69 221 LEU A O 1
ATOM 1734 N N . LEU A 1 222 ? -15.306 -18.507 14.962 1.00 79.69 222 LEU A N 1
ATOM 1735 C CA . LEU A 1 222 ? -16.647 -19.099 15.087 1.00 79.69 222 LEU A CA 1
ATOM 1736 C C . LEU A 1 222 ? -17.401 -18.619 16.340 1.00 79.69 222 LEU A C 1
ATOM 1738 O O . LEU A 1 222 ? -18.570 -18.242 16.221 1.00 79.69 222 LEU A O 1
ATOM 1742 N N . PRO A 1 223 ? -16.796 -18.653 17.544 1.00 73.19 223 PRO A N 1
ATOM 1743 C CA . PRO A 1 223 ? -17.437 -18.116 18.740 1.00 73.19 223 PRO A CA 1
ATOM 1744 C C . PRO A 1 223 ? -17.709 -16.615 18.650 1.00 73.19 223 PRO A C 1
ATOM 1746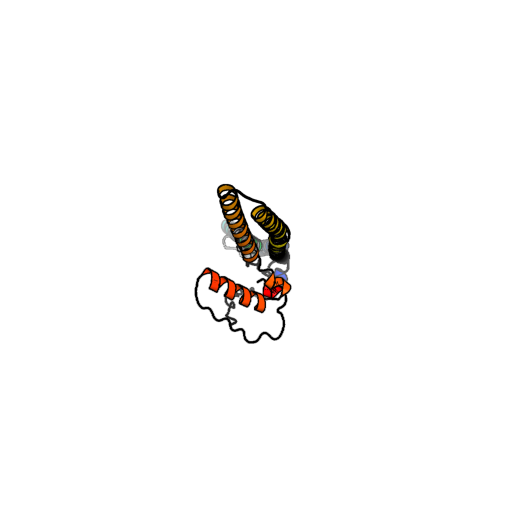 O O . PRO A 1 223 ? -18.775 -16.183 19.087 1.00 73.19 223 PRO A O 1
ATOM 1749 N N . ALA A 1 224 ? -16.809 -15.842 18.034 1.00 74.81 224 ALA A N 1
ATOM 1750 C CA . ALA A 1 224 ? -17.009 -14.412 17.825 1.00 74.81 224 ALA A CA 1
ATOM 1751 C C . ALA A 1 224 ? -18.201 -14.114 16.910 1.00 74.81 224 ALA A C 1
ATOM 1753 O O . ALA A 1 224 ? -19.039 -13.291 17.265 1.00 74.81 224 ALA A O 1
ATOM 1754 N N . LEU A 1 225 ? -18.332 -14.827 15.785 1.00 77.69 225 LEU A N 1
ATOM 1755 C CA . LEU A 1 225 ? -19.470 -14.685 14.871 1.00 77.69 225 LEU A CA 1
ATOM 1756 C C . LEU A 1 225 ? -20.790 -15.093 15.529 1.00 77.69 225 LEU A C 1
ATOM 1758 O O . LEU A 1 225 ? -21.778 -14.373 15.413 1.00 77.69 225 LEU A O 1
ATOM 1762 N N . ARG A 1 226 ? -20.815 -16.205 16.276 1.00 80.12 226 ARG A N 1
ATOM 1763 C CA . ARG A 1 226 ? -22.010 -16.613 17.035 1.00 80.12 226 ARG A CA 1
ATOM 1764 C C . ARG A 1 226 ? -22.423 -15.571 18.065 1.00 80.12 226 ARG A C 1
ATOM 1766 O O . ARG A 1 226 ? -23.609 -15.277 18.201 1.00 80.12 226 ARG A O 1
ATOM 1773 N N . TRP A 1 227 ? -21.451 -15.036 18.794 1.00 76.31 227 TRP A N 1
ATOM 1774 C CA . TRP A 1 227 ? -21.695 -14.000 19.784 1.00 76.31 227 TRP A CA 1
ATOM 1775 C C . TRP A 1 227 ? -22.182 -12.699 19.118 1.00 76.31 227 TRP A C 1
ATOM 1777 O O . TRP A 1 227 ? -23.195 -12.152 19.545 1.00 76.31 227 TRP A O 1
ATOM 1787 N N . TYR A 1 228 ? -21.559 -12.275 18.012 1.00 75.38 228 TYR A N 1
ATOM 1788 C CA . TYR A 1 228 ? -21.959 -11.088 17.249 1.00 75.38 228 TYR A CA 1
ATOM 1789 C C . TYR A 1 228 ? -23.377 -11.208 16.687 1.00 75.38 228 TYR A C 1
ATOM 1791 O O . TYR A 1 228 ? -24.170 -10.284 16.831 1.00 75.38 228 TYR A O 1
ATOM 1799 N N . VAL A 1 229 ? -23.729 -12.357 16.099 1.00 83.06 229 VAL A N 1
ATOM 1800 C CA . VAL A 1 229 ? -25.085 -12.617 15.594 1.00 83.06 229 VAL A CA 1
ATOM 1801 C C . VAL A 1 229 ? -26.108 -12.498 16.720 1.00 83.06 229 VAL A C 1
ATOM 1803 O O . VAL A 1 229 ? -27.122 -11.830 16.545 1.00 83.06 229 VAL A O 1
ATOM 1806 N N . LYS A 1 230 ? -25.827 -13.066 17.898 1.00 79.25 230 LYS A N 1
ATOM 1807 C CA . LYS A 1 230 ? -26.712 -12.956 19.066 1.00 79.25 230 LYS A CA 1
ATOM 1808 C C . LYS A 1 230 ? -26.879 -11.504 19.532 1.00 79.25 230 LYS A C 1
ATOM 1810 O O . LYS A 1 230 ? -27.997 -11.088 19.828 1.00 79.25 230 LYS A O 1
ATOM 1815 N N . GLU A 1 231 ? -25.797 -10.732 19.571 1.00 75.06 231 GLU A N 1
ATOM 1816 C CA . GLU A 1 231 ? -25.842 -9.317 19.959 1.00 75.06 231 GLU A CA 1
ATOM 1817 C C . GLU A 1 231 ? -26.596 -8.467 18.918 1.00 75.06 231 GLU A C 1
ATOM 1819 O O . GLU A 1 231 ? -27.382 -7.582 19.261 1.00 75.06 231 GLU A O 1
ATOM 1824 N N . TYR A 1 232 ? -26.417 -8.776 17.631 1.00 79.06 232 TYR A N 1
ATOM 1825 C CA . TYR A 1 232 ? -27.100 -8.116 16.520 1.00 79.06 232 TYR A CA 1
ATOM 1826 C C . TYR A 1 232 ? -28.607 -8.409 16.513 1.00 79.06 232 TYR A C 1
ATOM 1828 O O . TYR A 1 232 ? -29.408 -7.485 16.359 1.00 79.06 232 TYR A O 1
ATOM 1836 N N . GLN A 1 233 ? -29.009 -9.661 16.764 1.00 83.94 233 GLN A N 1
ATOM 1837 C CA . GLN A 1 233 ? -30.418 -10.028 16.957 1.00 83.94 233 GLN A CA 1
ATOM 1838 C C . GLN A 1 233 ? -31.058 -9.201 18.083 1.00 83.94 233 GLN A C 1
ATOM 1840 O O . GLN A 1 233 ? -32.166 -8.693 17.918 1.00 83.94 233 GLN A O 1
ATOM 1845 N N . GLN A 1 234 ? -30.354 -9.013 19.208 1.00 77.75 234 GLN A N 1
ATOM 1846 C CA . GLN A 1 234 ? -30.851 -8.211 20.333 1.00 77.75 234 GLN A CA 1
ATOM 1847 C C . GLN A 1 234 ? -30.965 -6.718 19.998 1.00 77.75 234 GLN A C 1
ATOM 1849 O O . GLN A 1 234 ? -31.921 -6.071 20.424 1.00 77.75 234 GLN A O 1
ATOM 1854 N N . LYS A 1 235 ? -30.021 -6.163 19.224 1.00 75.12 235 LYS A N 1
ATOM 1855 C CA . LYS A 1 235 ? -30.054 -4.755 18.787 1.00 75.12 235 LYS A CA 1
ATOM 1856 C C . LYS A 1 235 ? -31.166 -4.475 17.773 1.00 75.12 235 LYS A C 1
ATOM 1858 O O . LYS A 1 235 ? -31.819 -3.440 17.867 1.00 75.12 235 LYS A O 1
ATOM 1863 N N . CYS A 1 236 ? -31.355 -5.362 16.797 1.00 80.06 236 CYS A N 1
ATOM 1864 C CA . CYS A 1 236 ? -32.221 -5.108 15.643 1.00 80.06 236 CYS A CA 1
ATOM 1865 C C . CYS A 1 236 ? -33.595 -5.790 15.727 1.00 80.06 236 CYS A C 1
ATOM 1867 O O . CYS A 1 236 ? -34.457 -5.474 14.915 1.00 80.06 236 CYS A O 1
ATOM 1869 N N . SER A 1 237 ? -33.825 -6.680 16.703 1.00 79.75 237 SER A N 1
ATOM 1870 C CA . SER A 1 237 ? -35.056 -7.487 16.825 1.00 79.75 237 SER A CA 1
ATOM 1871 C C . SER A 1 237 ? -35.377 -8.304 15.563 1.00 79.75 237 SER A C 1
ATOM 1873 O O . SER A 1 237 ? -36.536 -8.455 15.186 1.00 79.75 237 SER A O 1
ATOM 1875 N N . ILE A 1 238 ? -34.339 -8.818 14.895 1.00 82.44 238 ILE A N 1
ATOM 1876 C CA . ILE A 1 238 ? -34.440 -9.667 13.699 1.00 82.44 238 ILE A CA 1
ATOM 1877 C C . ILE A 1 238 ? -33.972 -11.070 14.081 1.00 82.44 238 ILE A C 1
ATOM 1879 O O . ILE A 1 238 ? -32.967 -11.206 14.776 1.00 82.44 238 ILE A O 1
ATOM 1883 N N . GLU A 1 239 ? -34.673 -12.107 13.625 1.00 82.06 239 GLU A N 1
ATOM 1884 C CA . GLU A 1 239 ? -34.261 -13.499 13.815 1.00 82.06 239 GLU A CA 1
ATOM 1885 C C . GLU A 1 239 ? -33.183 -13.872 12.780 1.00 82.06 239 GLU A C 1
ATOM 1887 O O . GLU A 1 239 ? -33.367 -13.708 11.575 1.00 82.06 239 GLU A O 1
ATOM 1892 N N . VAL A 1 240 ? -32.019 -14.315 13.256 1.00 81.31 240 VAL A N 1
ATOM 1893 C CA . VAL A 1 240 ? -30.824 -14.607 12.437 1.00 81.31 240 VAL A CA 1
ATOM 1894 C C . VAL A 1 240 ? -30.215 -15.946 12.849 1.00 81.31 240 VAL A C 1
ATOM 1896 O O . VAL A 1 240 ? -29.636 -16.056 13.927 1.00 81.31 240 VAL A O 1
ATOM 1899 N N . GLU A 1 241 ? -30.294 -16.965 12.002 1.00 81.19 241 GLU A N 1
ATOM 1900 C CA . GLU A 1 241 ? -29.674 -18.265 12.271 1.00 81.19 241 GLU A CA 1
ATOM 1901 C C . GLU A 1 241 ? -28.255 -18.329 11.679 1.00 81.19 241 GLU A C 1
ATOM 1903 O O . GLU A 1 241 ? -28.039 -18.006 10.512 1.00 81.19 241 GLU A O 1
ATOM 1908 N N . PHE A 1 242 ? -27.267 -18.734 12.485 1.00 81.62 242 PHE A N 1
ATOM 1909 C CA . PHE A 1 242 ? -25.875 -18.884 12.048 1.00 81.62 242 PHE A CA 1
ATOM 1910 C C . PHE A 1 242 ? -25.462 -20.357 12.032 1.00 81.62 242 PHE A C 1
ATOM 1912 O O . PHE A 1 242 ? -25.358 -20.993 13.083 1.00 81.62 242 PHE A O 1
ATOM 1919 N N . ALA A 1 243 ? -25.139 -20.873 10.844 1.00 80.00 243 ALA A N 1
ATOM 1920 C CA . ALA A 1 243 ? -24.591 -22.210 10.643 1.00 80.00 243 ALA A CA 1
ATOM 1921 C C . ALA A 1 243 ? -23.179 -22.128 10.044 1.00 80.00 243 ALA A C 1
ATOM 1923 O O . ALA A 1 243 ? -22.939 -21.398 9.086 1.00 80.00 243 ALA A O 1
ATOM 1924 N N . ALA A 1 244 ? -22.242 -22.907 10.588 1.00 79.19 244 ALA A N 1
ATOM 1925 C CA . ALA A 1 244 ? -20.879 -23.020 10.074 1.00 79.19 244 ALA A CA 1
ATOM 1926 C C . ALA A 1 244 ? -20.557 -24.489 9.774 1.00 79.19 244 ALA A C 1
ATOM 1928 O O . ALA A 1 244 ? -20.758 -25.353 10.628 1.00 79.19 244 ALA A O 1
ATOM 1929 N N . GLN A 1 245 ? -20.033 -24.773 8.580 1.00 79.19 245 GLN A N 1
ATOM 1930 C CA . GLN A 1 245 ? -19.591 -26.105 8.154 1.00 79.19 245 GLN A CA 1
ATOM 1931 C C . GLN A 1 245 ? -18.116 -26.065 7.734 1.00 79.19 245 GLN A C 1
ATOM 1933 O O . GLN A 1 245 ? -17.642 -25.062 7.212 1.00 79.19 245 GLN A O 1
ATOM 1938 N N . GLY A 1 246 ? -17.380 -27.156 7.969 1.00 74.38 246 GLY A N 1
ATOM 1939 C CA . GLY A 1 246 ? -15.994 -27.315 7.497 1.00 74.38 246 GLY A CA 1
ATOM 1940 C C . GLY A 1 246 ? -14.883 -26.818 8.434 1.00 74.38 246 GLY A C 1
ATOM 1941 O O . GLY A 1 246 ? -13.712 -27.059 8.152 1.00 74.38 246 GLY A O 1
ATOM 1942 N N . PHE A 1 247 ? -15.204 -26.209 9.577 1.00 69.62 247 PHE A N 1
ATOM 1943 C CA . PHE A 1 247 ? -14.207 -25.778 10.566 1.00 69.62 247 PHE A CA 1
ATOM 1944 C C . PHE A 1 247 ? -13.842 -26.922 11.521 1.00 69.62 247 PHE A C 1
ATOM 1946 O O . PHE A 1 247 ? -14.609 -27.244 12.426 1.00 69.62 247 PHE A O 1
ATOM 1953 N N . LYS A 1 248 ? -12.677 -27.554 11.318 1.00 62.66 248 LYS A N 1
ATOM 1954 C CA . LYS A 1 248 ? -12.163 -28.626 12.200 1.00 62.66 248 LYS A CA 1
ATOM 1955 C C . LYS A 1 248 ? -11.218 -28.121 13.301 1.00 62.66 248 LYS A C 1
ATOM 1957 O O . LYS A 1 248 ? -11.093 -28.786 14.323 1.00 62.66 248 LYS A O 1
ATOM 1962 N N . GLN A 1 249 ? -10.568 -26.971 13.102 1.00 64.69 249 GLN A N 1
ATOM 1963 C CA . GLN A 1 249 ? -9.647 -26.311 14.041 1.00 64.69 249 GLN A CA 1
ATOM 1964 C C . GLN A 1 249 ? -9.721 -24.782 13.876 1.00 64.69 249 GLN A C 1
ATOM 1966 O O . GLN A 1 249 ? -10.279 -24.296 12.889 1.00 64.69 249 GLN A O 1
ATOM 1971 N N . ARG A 1 250 ? -9.180 -24.037 14.853 1.00 66.44 250 ARG A N 1
ATOM 1972 C CA . ARG A 1 250 ? -9.075 -22.569 14.810 1.00 66.44 250 ARG A CA 1
ATOM 1973 C C . ARG A 1 250 ? -8.255 -22.140 13.589 1.00 66.44 250 ARG A C 1
ATOM 1975 O O . ARG A 1 250 ? -7.254 -22.784 13.272 1.00 66.44 250 ARG A O 1
ATOM 1982 N N . LEU A 1 251 ? -8.690 -21.086 12.901 1.00 70.19 251 LEU A N 1
ATOM 1983 C CA . LEU A 1 251 ? -7.933 -20.551 11.774 1.00 70.19 251 LEU A CA 1
ATOM 1984 C C . LEU A 1 251 ? -6.651 -19.868 12.283 1.00 70.19 251 LEU A C 1
ATOM 1986 O O . LEU A 1 251 ? -6.628 -19.373 13.412 1.00 70.19 251 LEU A O 1
ATOM 1990 N N . PRO A 1 252 ? -5.576 -19.826 11.476 1.00 68.25 252 PRO A N 1
ATOM 1991 C CA . PRO A 1 252 ? -4.418 -18.995 11.786 1.00 68.25 252 PRO A CA 1
ATOM 1992 C C . PRO A 1 252 ? -4.860 -17.545 12.003 1.00 68.25 252 PRO A C 1
ATOM 1994 O O . PRO A 1 252 ? -5.689 -17.048 11.244 1.00 68.25 252 PRO A O 1
ATOM 1997 N N . ALA A 1 253 ? -4.293 -16.865 13.003 1.00 63.75 253 ALA A N 1
ATOM 1998 C CA . ALA A 1 253 ? -4.680 -15.498 13.370 1.00 63.75 253 ALA A CA 1
ATOM 1999 C C . ALA A 1 253 ? -4.661 -14.523 12.176 1.00 63.75 253 ALA A C 1
ATOM 2001 O O . ALA A 1 253 ? -5.545 -13.684 12.072 1.00 63.75 253 ALA A O 1
ATOM 2002 N N . GLU A 1 254 ? -3.722 -14.701 11.240 1.00 60.09 254 GLU A N 1
ATOM 2003 C CA . GLU A 1 254 ? -3.595 -13.909 10.005 1.00 60.09 254 GLU A CA 1
ATOM 2004 C C . GLU A 1 254 ? -4.801 -14.036 9.053 1.00 60.09 254 GLU A C 1
ATOM 2006 O O . GLU A 1 254 ? -5.030 -13.154 8.233 1.00 60.09 254 GLU A O 1
ATOM 2011 N N . MET A 1 255 ? -5.577 -15.123 9.149 1.00 59.97 255 MET A N 1
ATOM 2012 C CA . MET A 1 255 ? -6.812 -15.333 8.382 1.00 59.97 255 MET A CA 1
ATOM 2013 C C . MET A 1 255 ? -8.082 -15.013 9.185 1.00 59.97 255 MET A C 1
ATOM 2015 O O . MET A 1 255 ? -9.154 -14.923 8.596 1.00 59.97 255 MET A O 1
ATOM 2019 N N . GLU A 1 256 ? -7.993 -14.861 10.512 1.00 61.91 256 GLU A N 1
ATOM 2020 C CA . GLU A 1 256 ? -9.127 -14.453 11.361 1.00 61.91 256 GLU A CA 1
ATOM 2021 C C . GLU A 1 256 ? -9.340 -12.926 11.360 1.00 61.91 256 GLU A C 1
ATOM 2023 O O . GLU A 1 256 ? -10.416 -12.474 11.751 1.00 61.91 256 GLU A O 1
ATOM 2028 N N . THR A 1 257 ? -8.337 -12.143 10.938 1.00 55.28 257 THR A N 1
ATOM 2029 C CA . THR A 1 257 ? -8.344 -10.666 10.969 1.00 55.28 257 THR A CA 1
ATOM 2030 C C . THR A 1 257 ? -8.462 -9.983 9.602 1.00 55.28 257 THR A C 1
ATOM 2032 O O . THR A 1 257 ? -8.619 -8.763 9.573 1.00 55.28 257 THR A O 1
ATOM 2035 N N . ALA A 1 258 ? -8.389 -10.741 8.501 1.00 40.81 258 ALA A N 1
ATOM 2036 C CA . ALA A 1 258 ? -8.428 -10.230 7.126 1.00 40.81 258 ALA A CA 1
ATOM 2037 C C . ALA A 1 258 ? -9.826 -9.788 6.660 1.00 40.81 258 ALA A C 1
ATOM 2039 O O . ALA A 1 258 ? -10.821 -10.461 7.016 1.00 40.81 258 ALA A O 1
#

Solvent-accessible surface area (backbone atoms only — not comparable to full-atom values): 15005 Å² total; per-residue (Å²): 139,89,79,86,86,88,79,80,79,84,70,80,76,71,63,77,89,47,53,81,64,32,72,43,55,63,68,56,50,53,51,50,51,52,52,49,48,51,50,51,52,51,53,51,51,51,51,52,56,53,57,58,68,72,46,93,82,70,84,88,46,74,64,61,58,50,52,51,52,52,52,52,50,52,50,47,53,53,52,51,50,51,54,50,53,64,59,49,45,61,60,54,51,43,55,53,45,52,53,42,34,72,72,65,47,68,86,67,70,51,75,71,77,79,55,37,67,67,58,31,48,52,26,49,53,51,40,53,52,51,50,55,50,53,51,52,50,53,52,51,51,50,51,53,52,52,51,50,53,53,48,35,47,50,51,21,47,50,48,52,56,55,52,44,48,56,52,48,52,49,49,52,52,49,54,58,49,58,74,74,57,85,52,68,72,60,44,52,52,48,53,53,51,48,52,50,52,56,50,51,49,51,50,50,51,50,49,20,42,74,59,38,48,63,44,38,77,78,62,27,58,68,54,26,51,54,52,48,49,54,53,46,27,69,74,69,74,48,93,75,89,89,85,87,82,91,77,87,67,82,72,60,69,80,70,67,72,110